Protein AF-A0A6I3U8G9-F1 (afdb_monomer_lite)

Foldseek 3Di:
DPPVVVVVVVVVVVVVVVVVVLCPLVDDPVCVLVVLLVVLVVVLVVVVVCVVVVVVVVVPDDPVVVVVVVVVVVVVVVVVCVVCVVVSVVSVPPPDPDDDPDDPPVVVVVVVVVVVVVVVVVVQVVDPCSVVVVVVVCVVVVVLVVVLVVLLVCVVVDCPQPDPHSVVSSVVSVVVVSVVSNVVSVVVVD

pLDDT: mean 78.73, std 10.47, range [42.34, 92.81]

InterPro domains:
  IPR036259 MFS transporter superfamily [SSF103473] (15-187)

Radius of gyration: 21.13 Å; chains: 1; bounding box: 52×44×50 Å

Structure (mmCIF, N/CA/C/O backbone):
data_AF-A0A6I3U8G9-F1
#
_entry.id   AF-A0A6I3U8G9-F1
#
loop_
_atom_site.group_PDB
_atom_site.id
_atom_site.type_symbol
_atom_site.label_atom_id
_atom_site.label_alt_id
_atom_site.label_comp_id
_atom_site.label_asym_id
_atom_site.label_entit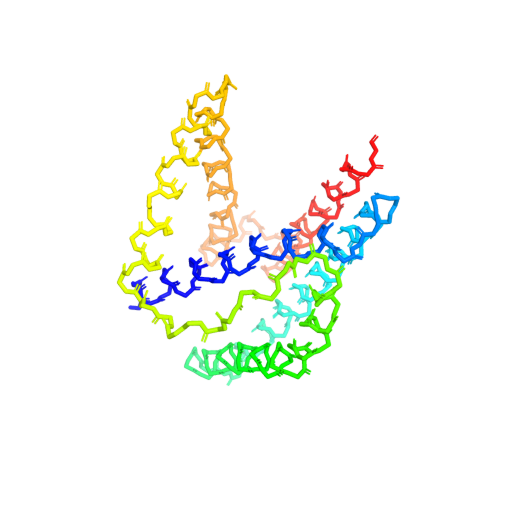y_id
_atom_site.label_seq_id
_atom_site.pdbx_PDB_ins_code
_atom_site.Cartn_x
_atom_site.Cartn_y
_atom_site.Cartn_z
_atom_site.occupancy
_atom_site.B_iso_or_equiv
_atom_site.auth_seq_id
_atom_site.auth_comp_id
_atom_site.auth_asym_id
_atom_site.auth_atom_id
_atom_site.pdbx_PDB_model_num
ATOM 1 N N . ALA A 1 1 ? 8.054 15.634 -9.746 1.00 54.78 1 ALA A N 1
ATOM 2 C CA . ALA A 1 1 ? 6.981 14.686 -9.372 1.00 54.78 1 ALA A CA 1
ATOM 3 C C . ALA A 1 1 ? 7.071 14.174 -7.918 1.00 54.78 1 ALA A C 1
ATOM 5 O O . ALA A 1 1 ? 6.239 13.376 -7.520 1.00 54.78 1 ALA A O 1
ATOM 6 N N . SER A 1 2 ? 8.011 14.633 -7.080 1.00 70.81 2 SER A N 1
ATOM 7 C CA . SER A 1 2 ? 8.350 13.902 -5.842 1.00 70.81 2 SER A CA 1
ATOM 8 C C . SER A 1 2 ? 7.489 14.225 -4.610 1.00 70.81 2 SER A C 1
ATOM 10 O O . SER A 1 2 ? 7.208 13.325 -3.831 1.00 70.81 2 SER A O 1
ATOM 12 N N . ILE A 1 3 ? 7.025 15.470 -4.432 1.00 74.50 3 ILE A N 1
ATOM 13 C CA . ILE A 1 3 ? 6.206 15.853 -3.259 1.00 74.50 3 ILE A CA 1
ATOM 14 C C . ILE A 1 3 ? 4.767 15.344 -3.388 1.00 74.50 3 ILE A C 1
ATOM 16 O O . ILE A 1 3 ? 4.209 14.834 -2.425 1.00 74.50 3 ILE A O 1
ATOM 20 N N . VAL A 1 4 ? 4.177 15.451 -4.581 1.00 75.31 4 VAL A N 1
ATOM 21 C CA . VAL A 1 4 ? 2.808 14.975 -4.834 1.00 75.31 4 VAL A CA 1
ATOM 22 C C . VAL A 1 4 ? 2.719 13.463 -4.633 1.00 75.31 4 VAL A C 1
ATOM 24 O O . VAL A 1 4 ? 1.820 13.009 -3.933 1.00 75.31 4 VAL A O 1
ATOM 27 N N . ASN A 1 5 ? 3.687 12.703 -5.156 1.00 74.50 5 ASN A N 1
ATOM 28 C CA . ASN A 1 5 ? 3.755 11.257 -4.933 1.00 74.50 5 ASN A CA 1
ATOM 29 C C . ASN A 1 5 ? 3.931 10.933 -3.448 1.00 74.50 5 ASN A C 1
ATOM 31 O O . ASN A 1 5 ? 3.180 10.128 -2.918 1.00 74.50 5 ASN A O 1
ATOM 35 N N . LEU A 1 6 ? 4.836 11.626 -2.748 1.00 74.06 6 LEU A N 1
ATOM 36 C CA . LEU A 1 6 ? 5.037 11.420 -1.313 1.00 74.06 6 LEU A CA 1
ATOM 37 C C . LEU A 1 6 ? 3.754 11.658 -0.504 1.00 74.06 6 LEU A C 1
ATOM 39 O O . LEU A 1 6 ? 3.429 10.869 0.381 1.00 74.06 6 LEU A O 1
ATOM 43 N N . ILE A 1 7 ? 3.020 12.735 -0.797 1.00 77.69 7 ILE A N 1
ATOM 44 C CA . ILE A 1 7 ? 1.747 13.040 -0.133 1.00 77.69 7 ILE A CA 1
ATOM 45 C C . ILE A 1 7 ? 0.713 11.964 -0.466 1.00 77.69 7 ILE A C 1
ATOM 47 O O . ILE A 1 7 ? 0.059 11.461 0.442 1.00 77.69 7 ILE A O 1
ATOM 51 N N . SER A 1 8 ? 0.587 11.587 -1.740 1.00 77.25 8 SER A N 1
ATOM 52 C CA . SER A 1 8 ? -0.352 10.555 -2.186 1.00 77.25 8 SER A CA 1
ATOM 53 C C . SER A 1 8 ? -0.081 9.211 -1.509 1.00 77.25 8 SER A C 1
ATOM 55 O O . SER A 1 8 ? -1.002 8.602 -0.970 1.00 77.25 8 SER A O 1
ATOM 57 N N . ASP A 1 9 ? 1.179 8.782 -1.459 1.00 77.25 9 ASP A N 1
ATOM 58 C CA . ASP A 1 9 ? 1.590 7.539 -0.806 1.00 77.25 9 ASP A CA 1
ATOM 59 C C . ASP A 1 9 ? 1.343 7.606 0.705 1.00 77.25 9 ASP A C 1
ATOM 61 O O . ASP A 1 9 ? 0.834 6.659 1.299 1.00 77.25 9 ASP A O 1
ATOM 65 N N . THR A 1 10 ? 1.627 8.751 1.335 1.00 79.88 10 THR A N 1
ATOM 66 C CA . THR A 1 10 ? 1.363 8.961 2.767 1.00 79.88 10 THR A CA 1
ATOM 67 C C . THR A 1 10 ? -0.132 8.881 3.075 1.00 79.88 10 THR A C 1
ATOM 69 O O . THR A 1 10 ? -0.527 8.230 4.041 1.00 79.88 10 THR A O 1
ATOM 72 N N . LEU A 1 11 ? -0.976 9.508 2.252 1.00 81.50 11 LEU A N 1
ATOM 73 C CA . LEU A 1 11 ? -2.431 9.462 2.402 1.00 81.50 11 LEU A CA 1
ATOM 74 C C . LEU A 1 11 ? -2.978 8.052 2.156 1.00 81.50 11 LEU A C 1
ATOM 76 O O . LEU A 1 11 ? -3.827 7.596 2.919 1.00 81.50 11 LEU A O 1
ATOM 80 N N . GLY A 1 12 ? -2.457 7.338 1.155 1.00 81.38 12 GLY A N 1
ATOM 81 C CA . GLY A 1 12 ? -2.812 5.942 0.899 1.00 81.38 12 GLY A CA 1
ATOM 82 C C . GLY A 1 12 ? -2.426 5.019 2.058 1.00 81.38 12 GLY A C 1
ATOM 83 O O . GLY A 1 12 ? -3.208 4.160 2.460 1.00 81.38 12 GLY A O 1
ATOM 84 N N . GLN A 1 13 ? -1.255 5.222 2.664 1.00 82.50 13 GLN A N 1
ATOM 85 C CA . GLN A 1 13 ? -0.845 4.457 3.846 1.00 82.50 13 GLN A CA 1
ATOM 86 C C . GLN A 1 13 ? -1.666 4.811 5.088 1.00 82.50 13 GLN A C 1
ATOM 88 O O . GLN A 1 13 ? -1.988 3.939 5.896 1.00 82.50 13 GLN A O 1
ATOM 93 N N . PHE A 1 14 ? -2.042 6.080 5.238 1.00 82.81 14 PHE A N 1
ATOM 94 C CA . PHE A 1 14 ? -2.920 6.513 6.315 1.00 82.81 14 PHE A CA 1
ATOM 95 C C . PHE A 1 14 ? -4.312 5.875 6.207 1.00 82.81 14 PHE A C 1
ATOM 97 O O . PHE A 1 14 ? -4.818 5.358 7.202 1.00 82.81 14 PHE A O 1
ATOM 104 N N . GLU A 1 15 ? -4.897 5.839 5.008 1.00 83.31 15 GLU A N 1
ATOM 105 C CA . GLU A 1 15 ? -6.160 5.139 4.732 1.00 83.31 15 GLU A CA 1
ATOM 106 C C . GLU A 1 15 ? -6.065 3.649 5.100 1.00 83.31 15 GLU A C 1
ATOM 108 O O . GLU A 1 15 ? -6.884 3.152 5.879 1.00 83.31 15 GLU A O 1
ATOM 113 N N . ASN A 1 16 ? -4.990 2.976 4.678 1.00 83.00 16 ASN A N 1
ATOM 114 C CA . ASN A 1 16 ? -4.735 1.582 5.039 1.00 83.00 16 ASN A CA 1
ATOM 115 C C . ASN A 1 16 ? -4.643 1.367 6.558 1.00 83.00 16 ASN A C 1
ATOM 117 O O . ASN A 1 16 ? -5.085 0.333 7.067 1.00 83.00 16 ASN A O 1
ATOM 121 N N . GLY A 1 17 ? -4.088 2.337 7.289 1.00 82.81 17 GLY A N 1
ATOM 122 C CA . GLY A 1 17 ? -4.036 2.335 8.749 1.00 82.81 17 GLY A CA 1
ATOM 123 C C . GLY A 1 17 ? -5.409 2.528 9.401 1.00 82.81 17 GLY A C 1
ATOM 124 O O . GLY A 1 17 ? -5.725 1.847 10.379 1.00 82.81 17 GLY A O 1
ATOM 125 N N . LEU A 1 18 ? -6.253 3.404 8.844 1.00 82.88 18 LEU A N 1
ATOM 126 C CA . LEU A 1 18 ? -7.614 3.663 9.331 1.00 82.88 18 LEU A CA 1
ATOM 127 C C . LEU A 1 18 ? -8.558 2.467 9.159 1.00 82.88 18 LEU A C 1
ATOM 129 O O . LEU A 1 18 ? -9.526 2.344 9.914 1.00 82.88 18 LEU A O 1
ATOM 133 N N . PHE A 1 19 ? -8.263 1.548 8.239 1.00 82.12 19 PHE A N 1
ATOM 134 C CA . PHE A 1 19 ? -9.029 0.312 8.092 1.00 82.12 19 PHE A CA 1
ATOM 135 C C . PHE A 1 19 ? -9.071 -0.517 9.386 1.00 82.12 19 PHE A C 1
ATOM 137 O O . PHE A 1 19 ? -10.122 -1.041 9.748 1.00 82.12 19 PHE A O 1
ATOM 144 N N . TYR A 1 20 ? -7.958 -0.631 10.118 1.00 82.69 20 TYR A N 1
ATOM 145 C CA . TYR A 1 20 ? -7.867 -1.484 11.311 1.00 82.69 20 TYR A CA 1
ATOM 146 C C . TYR A 1 20 ? -8.849 -1.112 12.436 1.00 82.69 20 TYR A C 1
ATOM 148 O O . TYR A 1 20 ? -9.579 -1.994 12.898 1.00 82.69 20 TYR A O 1
ATOM 156 N N . PRO A 1 21 ? -8.922 0.149 12.907 1.00 80.00 21 PRO A N 1
ATOM 157 C CA . PRO A 1 21 ? -9.888 0.526 13.937 1.00 80.00 21 PRO A CA 1
ATOM 158 C C . PRO A 1 21 ? -11.342 0.402 13.464 1.00 80.00 21 PRO A C 1
ATOM 160 O O . PRO A 1 21 ? -12.202 0.063 14.277 1.00 80.00 21 PRO A O 1
ATOM 163 N N . ILE A 1 22 ? -11.625 0.630 12.176 1.00 80.94 22 ILE A N 1
ATOM 164 C CA . ILE A 1 22 ? -12.963 0.445 11.590 1.00 80.94 22 ILE A CA 1
ATOM 165 C C . ILE A 1 22 ? -13.330 -1.045 11.584 1.00 80.94 22 ILE A C 1
ATOM 167 O O . ILE A 1 22 ? -14.365 -1.425 12.130 1.00 80.94 22 ILE A O 1
ATOM 171 N N . SER A 1 23 ? -12.452 -1.893 11.047 1.00 83.00 23 SER A N 1
ATOM 172 C CA . SER A 1 23 ? -12.634 -3.344 10.973 1.00 83.00 23 SER A CA 1
ATOM 173 C C . SER A 1 23 ? -12.823 -3.965 12.359 1.00 83.00 23 SER A C 1
ATOM 175 O O . SER A 1 23 ? -13.791 -4.686 12.585 1.00 83.00 23 SER A O 1
ATOM 177 N N . ASN A 1 24 ? -12.005 -3.583 13.347 1.00 82.38 24 ASN A N 1
ATOM 178 C CA . ASN A 1 24 ? -12.113 -4.089 14.720 1.00 82.38 24 ASN A CA 1
ATOM 179 C C . ASN A 1 24 ? -13.453 -3.772 15.407 1.00 82.38 24 ASN A C 1
ATOM 181 O O . ASN A 1 24 ? -13.806 -4.445 16.380 1.00 82.38 24 ASN A O 1
ATOM 185 N N . ARG A 1 25 ? -14.185 -2.749 14.948 1.00 79.50 25 ARG A N 1
ATOM 186 C CA . ARG A 1 25 ? -15.518 -2.406 15.468 1.00 79.50 25 ARG A CA 1
ATOM 187 C C . ARG A 1 25 ? -16.637 -3.214 14.815 1.00 79.50 25 ARG A C 1
ATOM 189 O O . ARG A 1 25 ? -17.662 -3.416 15.457 1.00 79.50 25 ARG A O 1
ATOM 196 N N . ILE A 1 26 ? -16.441 -3.652 13.573 1.00 81.56 26 ILE A N 1
ATOM 197 C CA . ILE A 1 26 ? -17.437 -4.384 12.778 1.00 81.56 26 ILE A CA 1
ATOM 198 C C . ILE A 1 26 ? -17.271 -5.898 12.975 1.00 81.56 26 ILE A C 1
ATOM 200 O O . ILE A 1 26 ? -18.250 -6.622 13.140 1.00 81.56 26 ILE A O 1
ATOM 204 N N . VAL A 1 27 ? -16.027 -6.375 13.005 1.00 84.69 27 VAL A N 1
ATOM 205 C CA . VAL A 1 27 ? -15.679 -7.797 13.034 1.00 84.69 27 VAL A CA 1
ATOM 206 C C . VAL A 1 27 ? -15.532 -8.288 14.472 1.00 84.69 27 VAL A C 1
ATOM 208 O O . VAL A 1 27 ? -14.779 -7.723 15.283 1.00 84.69 27 VAL A O 1
ATOM 211 N N . LYS A 1 28 ? -16.245 -9.374 14.792 1.00 86.19 28 LYS A N 1
ATOM 212 C CA . LYS A 1 28 ? -16.160 -10.049 16.093 1.00 86.19 28 LYS A CA 1
ATOM 213 C C . LYS A 1 28 ? -14.739 -10.536 16.332 1.00 86.19 28 LYS A C 1
ATOM 215 O O . LYS A 1 28 ? -14.056 -10.944 15.404 1.00 86.19 28 LYS A O 1
ATOM 220 N N . LYS A 1 29 ? -14.296 -10.540 17.592 1.00 85.31 29 LYS A N 1
ATOM 221 C CA . LYS A 1 29 ? -12.916 -10.911 17.946 1.00 85.31 29 LYS A CA 1
ATOM 222 C C . LYS A 1 29 ? -12.511 -12.302 17.427 1.00 85.31 29 LYS A C 1
ATOM 224 O O . LYS A 1 29 ? -11.364 -12.439 17.025 1.00 85.31 29 LYS A O 1
ATOM 229 N N . SER A 1 30 ? -13.436 -13.265 17.411 1.00 86.00 30 SER A N 1
ATOM 230 C CA . SER A 1 30 ? -13.235 -14.622 16.877 1.00 86.00 30 SER A CA 1
ATOM 231 C C . SER A 1 30 ? -12.901 -14.650 15.386 1.00 86.00 30 SER A C 1
ATOM 233 O O . SER A 1 30 ? -12.149 -15.510 14.956 1.00 86.00 30 SER A O 1
ATOM 235 N N . ASP A 1 31 ? -13.406 -13.681 14.623 1.00 88.06 31 ASP A N 1
ATOM 236 C CA . ASP A 1 31 ? -13.379 -13.703 13.156 1.00 88.06 31 ASP A CA 1
ATOM 237 C C . ASP A 1 31 ? -12.300 -12.747 12.604 1.00 88.06 31 ASP A C 1
ATOM 239 O O . ASP A 1 31 ? -12.120 -12.599 11.394 1.00 88.06 31 ASP A O 1
ATOM 243 N N . ARG A 1 32 ? -11.583 -12.035 13.489 1.00 85.25 32 ARG A N 1
ATOM 244 C CA . ARG A 1 32 ? -10.594 -11.012 13.105 1.00 85.25 32 ARG A CA 1
ATOM 245 C C . ARG A 1 32 ? -9.393 -11.607 12.395 1.00 85.25 32 ARG A C 1
ATOM 247 O O . ARG A 1 32 ? -8.912 -11.005 11.443 1.00 85.25 32 ARG A O 1
ATOM 254 N N . GLU A 1 33 ? -8.910 -12.747 12.866 1.00 84.06 33 GLU A N 1
ATOM 255 C CA . GLU A 1 33 ? -7.759 -13.421 12.272 1.00 84.06 33 GLU A CA 1
ATOM 256 C C . GLU A 1 33 ? -8.075 -13.883 10.846 1.00 84.06 33 GLU A C 1
ATOM 258 O O . GLU A 1 33 ? -7.376 -13.506 9.906 1.00 84.06 33 GLU A O 1
ATOM 263 N N . GLU A 1 34 ? -9.208 -14.563 10.666 1.00 83.88 34 GLU A N 1
ATOM 264 C CA . GLU A 1 34 ? -9.714 -14.974 9.355 1.00 83.88 34 GLU A CA 1
ATOM 265 C C . GLU A 1 34 ? -9.938 -13.771 8.428 1.00 83.88 34 GLU A C 1
ATOM 267 O O . GLU A 1 34 ? -9.518 -13.777 7.270 1.00 83.88 34 GLU A O 1
ATOM 272 N N . THR A 1 35 ? -10.515 -12.682 8.946 1.00 85.62 35 THR A N 1
ATOM 273 C CA . THR A 1 35 ? -10.713 -11.451 8.167 1.00 85.62 35 THR A CA 1
ATOM 274 C C . THR A 1 35 ? -9.384 -10.836 7.719 1.00 85.62 35 THR A C 1
ATOM 276 O O . THR A 1 35 ? -9.274 -10.346 6.591 1.00 85.62 35 THR A O 1
ATOM 279 N N . MET A 1 36 ? -8.358 -10.850 8.574 1.00 84.38 36 MET A N 1
ATOM 280 C CA . MET A 1 36 ? -7.027 -10.350 8.219 1.00 84.38 36 MET A CA 1
ATOM 281 C C . MET A 1 36 ? -6.345 -11.252 7.187 1.00 84.38 36 MET A C 1
ATOM 283 O O . MET A 1 36 ? -5.759 -10.730 6.238 1.00 84.38 36 MET A O 1
ATOM 287 N N . ALA A 1 37 ? -6.477 -12.575 7.311 1.00 81.94 37 ALA A N 1
ATOM 288 C CA . ALA A 1 37 ? -5.976 -13.538 6.331 1.00 81.94 37 ALA A CA 1
ATOM 289 C C . ALA A 1 37 ? -6.641 -13.354 4.958 1.00 81.94 37 ALA A C 1
ATOM 291 O O . ALA A 1 37 ? -5.960 -13.282 3.928 1.00 81.94 37 ALA A O 1
ATOM 292 N N . PHE A 1 38 ? -7.969 -13.202 4.939 1.00 85.38 38 PHE A N 1
ATOM 293 C CA . PHE A 1 38 ? -8.732 -12.925 3.726 1.00 85.38 38 PHE A CA 1
ATOM 294 C C . PHE A 1 38 ? -8.283 -11.613 3.078 1.00 85.38 38 PHE A C 1
ATOM 296 O O . PHE A 1 38 ? -7.957 -11.588 1.890 1.00 85.38 38 PHE A O 1
ATOM 303 N N . ARG A 1 39 ? -8.180 -10.531 3.863 1.00 85.25 39 ARG A N 1
ATOM 304 C CA . ARG A 1 39 ? -7.683 -9.234 3.382 1.00 85.25 39 ARG A CA 1
ATOM 305 C C . ARG A 1 39 ? -6.278 -9.356 2.799 1.00 85.25 39 ARG A C 1
ATOM 307 O O . ARG A 1 39 ? -6.030 -8.824 1.723 1.00 85.25 39 ARG A O 1
ATOM 314 N N . GLN A 1 40 ? -5.361 -10.037 3.483 1.00 79.94 40 GLN A N 1
ATOM 315 C CA . GLN A 1 40 ? -3.990 -10.212 3.003 1.00 79.94 40 GLN A CA 1
ATOM 316 C C . GLN A 1 40 ? -3.962 -10.966 1.671 1.00 79.94 40 GLN A C 1
ATOM 318 O O . GLN A 1 40 ? -3.262 -10.561 0.745 1.00 79.94 40 GLN A O 1
ATOM 323 N N . THR A 1 41 ? -4.764 -12.022 1.553 1.00 79.62 41 THR A N 1
ATOM 324 C CA . THR A 1 41 ? -4.887 -12.815 0.325 1.00 79.62 41 THR A CA 1
ATOM 325 C C . THR A 1 41 ? -5.462 -11.984 -0.822 1.00 79.62 41 THR A C 1
ATOM 327 O O . THR A 1 41 ? -4.910 -11.988 -1.925 1.00 79.62 41 THR A O 1
ATOM 330 N N . ALA A 1 42 ? -6.523 -11.214 -0.564 1.00 84.44 42 ALA A N 1
ATOM 331 C CA . ALA A 1 42 ? -7.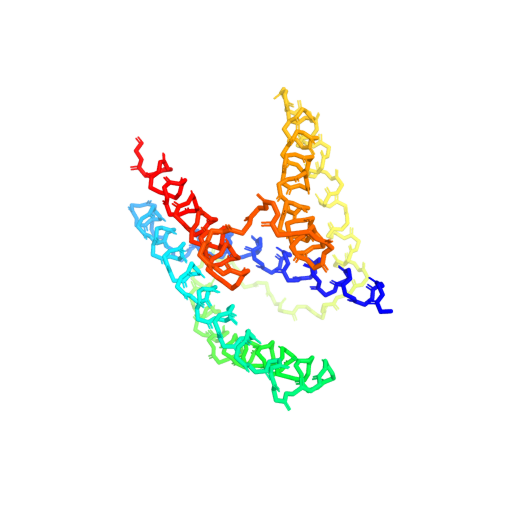125 -10.314 -1.542 1.00 84.44 42 ALA A CA 1
ATOM 332 C C . ALA A 1 42 ? -6.127 -9.241 -2.010 1.00 84.44 42 ALA A C 1
ATOM 334 O O . ALA A 1 42 ? -5.939 -9.060 -3.213 1.00 84.44 42 ALA A O 1
ATOM 335 N N . THR A 1 43 ? -5.421 -8.592 -1.078 1.00 82.94 43 THR A N 1
ATOM 336 C CA . THR A 1 43 ? -4.380 -7.598 -1.383 1.00 82.94 43 THR A CA 1
ATOM 337 C C . THR A 1 43 ? -3.244 -8.202 -2.204 1.00 82.94 43 THR A C 1
ATOM 339 O O . THR A 1 43 ? -2.855 -7.631 -3.219 1.00 82.94 43 THR A O 1
ATOM 342 N N . SER A 1 44 ? -2.725 -9.373 -1.822 1.00 77.12 44 SER A N 1
ATOM 343 C CA . SER A 1 44 ? -1.669 -10.056 -2.579 1.00 77.12 44 SER A CA 1
ATOM 344 C C . SER A 1 44 ? -2.125 -10.424 -3.992 1.00 77.12 44 SER A C 1
ATOM 346 O O . SER A 1 44 ? -1.387 -10.201 -4.949 1.00 77.12 44 SER A O 1
ATOM 348 N N . THR A 1 45 ? -3.354 -10.919 -4.144 1.00 81.25 45 THR A N 1
ATOM 349 C CA . THR A 1 45 ? -3.931 -11.255 -5.454 1.00 81.25 45 THR A CA 1
ATOM 350 C C . THR A 1 45 ? -4.051 -10.013 -6.332 1.00 81.25 45 THR A C 1
ATOM 352 O O . THR A 1 45 ? -3.582 -10.009 -7.470 1.00 81.25 45 THR A O 1
ATOM 355 N N . MET A 1 46 ? -4.600 -8.923 -5.788 1.00 83.31 46 MET A N 1
ATOM 356 C CA . MET A 1 46 ? -4.708 -7.651 -6.505 1.00 83.31 46 MET A CA 1
ATOM 357 C C . MET A 1 46 ? -3.336 -7.075 -6.855 1.00 83.31 46 MET A C 1
ATOM 359 O O . MET A 1 46 ? -3.161 -6.556 -7.951 1.00 83.31 46 MET A O 1
ATOM 363 N N . ASN A 1 47 ? -2.330 -7.228 -5.992 1.00 79.19 47 ASN A N 1
ATOM 364 C CA . ASN A 1 47 ? -0.961 -6.817 -6.295 1.00 79.19 47 ASN A CA 1
ATOM 365 C C . ASN A 1 47 ? -0.362 -7.597 -7.470 1.00 79.19 47 ASN A C 1
ATOM 367 O O . ASN A 1 47 ? 0.341 -6.996 -8.281 1.00 79.19 47 ASN A O 1
ATOM 371 N N . ILE A 1 48 ? -0.624 -8.903 -7.582 1.00 78.38 48 ILE A N 1
ATOM 372 C CA . ILE A 1 48 ? -0.177 -9.718 -8.723 1.00 78.38 48 ILE A CA 1
ATOM 373 C C . ILE A 1 48 ? -0.863 -9.245 -10.005 1.00 78.38 48 ILE A C 1
ATOM 375 O O . ILE A 1 48 ? -0.191 -9.011 -11.011 1.00 78.38 48 ILE A O 1
ATOM 379 N N . VAL A 1 49 ? -2.187 -9.064 -9.960 1.00 82.06 49 VAL A N 1
ATOM 380 C CA . VAL A 1 49 ? -2.979 -8.581 -11.100 1.00 82.06 49 VAL A CA 1
ATOM 381 C C . VAL A 1 49 ? -2.492 -7.200 -11.542 1.00 82.06 49 VAL A C 1
ATOM 383 O O . VAL A 1 49 ? -2.172 -7.014 -12.713 1.00 82.06 49 VAL A O 1
ATOM 386 N N . ASN A 1 50 ? -2.344 -6.258 -10.611 1.00 81.56 50 ASN A N 1
ATOM 387 C CA . ASN A 1 50 ? -1.915 -4.889 -10.894 1.00 81.56 50 ASN A CA 1
ATOM 388 C C . ASN A 1 50 ? -0.487 -4.823 -11.444 1.00 81.56 50 ASN A C 1
ATOM 390 O O . ASN A 1 50 ? -0.238 -4.078 -12.389 1.00 81.56 50 ASN A O 1
ATOM 394 N N . GLN A 1 51 ? 0.451 -5.603 -10.896 1.00 79.50 51 GLN A N 1
ATOM 395 C CA . GLN A 1 51 ? 1.822 -5.658 -11.416 1.00 79.50 51 GLN A CA 1
ATOM 396 C C . GLN A 1 51 ? 1.868 -6.265 -12.819 1.00 79.50 51 GLN A C 1
ATOM 398 O O . GLN A 1 51 ? 2.539 -5.722 -13.694 1.00 79.50 51 GLN A O 1
ATOM 403 N N . SER A 1 52 ? 1.120 -7.347 -13.051 1.00 77.94 52 SER A N 1
ATOM 404 C CA . SER A 1 52 ? 1.066 -8.016 -14.356 1.00 77.94 52 SER A CA 1
ATOM 405 C C . SER A 1 52 ? 0.436 -7.115 -15.419 1.00 77.94 52 SER A C 1
ATOM 407 O O . SER A 1 52 ? 1.007 -6.928 -16.492 1.00 77.94 52 SER A O 1
ATOM 409 N N . LEU A 1 53 ? -0.703 -6.491 -15.102 1.00 81.75 53 LEU A N 1
ATOM 410 C CA . LEU A 1 53 ? -1.357 -5.522 -15.980 1.00 81.75 53 LEU A CA 1
ATOM 411 C C . LEU A 1 53 ? -0.474 -4.295 -16.213 1.00 81.75 53 LEU A C 1
ATOM 413 O O . LEU A 1 53 ? -0.337 -3.861 -17.349 1.00 81.75 53 LEU A O 1
ATOM 417 N N . GLY A 1 54 ? 0.172 -3.757 -15.177 1.00 80.75 54 GLY A N 1
ATOM 418 C CA . GLY A 1 54 ? 1.083 -2.619 -15.312 1.00 80.75 54 GLY A CA 1
ATOM 419 C C . GLY A 1 54 ? 2.271 -2.915 -16.232 1.00 80.75 54 GLY A C 1
ATOM 420 O O . GLY A 1 54 ? 2.589 -2.105 -17.103 1.00 80.75 54 GLY A O 1
ATOM 421 N N . ALA A 1 55 ? 2.883 -4.095 -16.088 1.00 79.50 55 ALA A N 1
ATOM 422 C CA . ALA A 1 55 ? 3.985 -4.551 -16.934 1.00 79.50 55 ALA A CA 1
ATOM 423 C C . ALA A 1 55 ? 3.562 -4.803 -18.389 1.00 79.50 55 ALA A C 1
ATOM 425 O O . ALA A 1 55 ? 4.350 -4.581 -19.300 1.00 79.50 55 ALA A O 1
ATOM 426 N N . PHE A 1 56 ? 2.323 -5.236 -18.621 1.00 81.12 56 PHE A N 1
ATOM 427 C CA . PHE A 1 56 ? 1.773 -5.360 -19.969 1.00 81.12 56 PHE A CA 1
ATOM 428 C C . PHE A 1 56 ? 1.451 -3.989 -20.584 1.00 81.12 56 PHE A C 1
ATOM 430 O O . PHE A 1 56 ? 1.790 -3.706 -21.731 1.00 81.12 56 PHE A O 1
ATOM 437 N N . LEU A 1 57 ? 0.821 -3.101 -19.813 1.00 83.62 57 LEU A N 1
ATOM 438 C CA . LEU A 1 57 ? 0.366 -1.800 -20.295 1.00 83.62 57 LEU A CA 1
ATOM 439 C C . LEU A 1 57 ? 1.523 -0.853 -20.631 1.00 83.62 57 LEU A C 1
ATOM 441 O O . LEU A 1 57 ? 1.399 -0.091 -21.586 1.00 83.62 57 LEU A O 1
ATOM 445 N N . ILE A 1 58 ? 2.655 -0.913 -19.919 1.00 83.88 58 ILE A N 1
ATOM 446 C CA . ILE A 1 58 ? 3.830 -0.072 -20.224 1.00 83.88 58 ILE A CA 1
ATOM 447 C C . ILE A 1 58 ? 4.432 -0.361 -21.609 1.00 83.88 58 ILE A C 1
ATOM 449 O O . ILE A 1 58 ? 5.120 0.490 -22.165 1.00 83.88 58 ILE A O 1
ATOM 453 N N . THR A 1 59 ? 4.154 -1.531 -22.196 1.00 86.12 59 THR A N 1
ATOM 454 C CA . THR A 1 59 ? 4.572 -1.856 -23.568 1.00 86.12 59 THR A CA 1
ATOM 455 C C . THR A 1 59 ? 3.867 -0.981 -24.608 1.00 86.12 59 THR A C 1
ATOM 457 O O . THR A 1 59 ? 4.430 -0.726 -25.669 1.00 86.12 59 THR A O 1
ATOM 460 N N . PHE A 1 60 ? 2.659 -0.493 -24.307 1.00 89.12 60 PHE A N 1
ATOM 461 C CA . PHE A 1 60 ? 1.818 0.246 -25.257 1.00 89.12 60 PHE A CA 1
ATOM 462 C C . PHE A 1 60 ? 1.496 1.678 -24.811 1.00 89.12 60 PHE A C 1
ATOM 464 O O . PHE A 1 60 ? 1.164 2.521 -25.642 1.00 89.12 60 PHE A O 1
ATOM 471 N N . LEU A 1 61 ? 1.572 1.968 -23.510 1.00 89.06 61 LEU A N 1
ATOM 472 C CA . LEU A 1 61 ? 1.129 3.225 -22.913 1.00 89.06 61 LEU A CA 1
ATOM 473 C C . LEU A 1 61 ? 2.292 4.033 -22.338 1.00 89.06 61 LEU A C 1
ATOM 475 O O . LEU A 1 61 ? 3.202 3.500 -21.707 1.00 89.06 61 LEU A O 1
ATOM 479 N N . SER A 1 62 ? 2.218 5.358 -22.483 1.00 89.81 62 SER A N 1
ATOM 480 C CA . SER A 1 62 ? 3.166 6.259 -21.821 1.00 89.81 62 SER A CA 1
ATOM 481 C C . SER A 1 62 ? 2.900 6.361 -20.314 1.00 89.81 62 SER A C 1
ATOM 483 O O . SER A 1 62 ? 1.785 6.130 -19.840 1.00 89.81 62 SER A O 1
ATOM 485 N N . PHE A 1 63 ? 3.905 6.804 -19.553 1.00 82.19 63 PHE A N 1
ATOM 486 C CA . PHE A 1 63 ? 3.787 7.013 -18.104 1.00 82.19 63 PHE A CA 1
ATOM 487 C C . PHE A 1 63 ? 2.628 7.934 -17.696 1.00 82.19 63 PHE A C 1
ATOM 489 O O . PHE A 1 63 ? 2.048 7.745 -16.631 1.00 82.19 63 PHE A O 1
ATOM 496 N N . PHE A 1 64 ? 2.253 8.899 -18.541 1.00 86.75 64 PHE A N 1
ATOM 497 C CA . PHE A 1 64 ? 1.094 9.757 -18.292 1.00 86.75 64 PHE A CA 1
ATOM 498 C C . PHE A 1 64 ? -0.223 8.965 -18.303 1.00 86.75 64 PHE A C 1
ATOM 500 O O . PHE A 1 64 ? -1.031 9.101 -17.388 1.00 86.75 64 PHE A O 1
ATOM 507 N N . HIS A 1 65 ? -0.418 8.085 -19.290 1.00 88.06 65 HIS A N 1
ATOM 508 C CA . HIS A 1 65 ? -1.605 7.228 -19.361 1.00 88.06 65 HIS A CA 1
ATOM 509 C C . HIS A 1 65 ? -1.659 6.256 -18.177 1.00 88.06 65 HIS A C 1
ATOM 511 O O . HIS A 1 65 ? -2.717 6.063 -17.585 1.00 88.06 65 HIS A O 1
ATOM 517 N N . LEU A 1 66 ? -0.512 5.700 -17.774 1.00 84.69 66 LEU A N 1
ATOM 518 C CA . LEU A 1 66 ? -0.422 4.857 -16.578 1.00 84.69 66 LEU A CA 1
ATOM 519 C C . LEU A 1 66 ? -0.781 5.635 -15.300 1.00 84.69 66 LEU A C 1
ATOM 521 O O . LEU A 1 66 ? -1.473 5.103 -14.433 1.00 84.69 66 LEU A O 1
ATOM 525 N N . ALA A 1 67 ? -0.381 6.905 -15.195 1.00 85.12 67 ALA A N 1
ATOM 526 C CA . ALA A 1 67 ? -0.763 7.772 -14.081 1.00 85.12 67 ALA A CA 1
ATOM 527 C C . ALA A 1 67 ? -2.274 8.077 -14.061 1.00 85.12 67 ALA A C 1
ATOM 529 O O . ALA A 1 67 ? -2.870 8.118 -12.982 1.00 85.12 67 ALA A O 1
ATOM 530 N N . LEU A 1 68 ? -2.913 8.226 -15.230 1.00 88.00 68 LEU A N 1
ATOM 531 C CA . LEU A 1 68 ? -4.371 8.365 -15.336 1.00 88.00 68 LEU A CA 1
ATOM 532 C C . LEU A 1 68 ? -5.097 7.089 -14.904 1.00 88.00 68 LEU A C 1
ATOM 534 O O . LEU A 1 68 ? -6.065 7.172 -14.153 1.00 88.00 68 LEU A O 1
ATOM 538 N N . ILE A 1 69 ? -4.610 5.916 -15.317 1.00 87.81 69 ILE A N 1
ATOM 539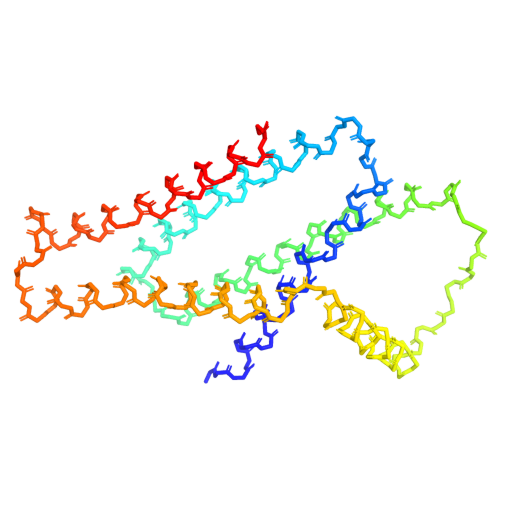 C CA . ILE A 1 69 ? -5.162 4.626 -14.881 1.00 87.81 69 ILE A CA 1
ATOM 540 C C . ILE A 1 69 ? -5.051 4.491 -13.359 1.00 87.81 69 ILE A C 1
ATOM 542 O O . ILE A 1 69 ? -6.037 4.166 -12.703 1.00 87.81 69 ILE A O 1
ATOM 546 N N . ASN A 1 70 ? -3.891 4.803 -12.775 1.00 84.44 70 ASN A N 1
ATOM 547 C CA . ASN A 1 70 ? -3.706 4.773 -11.324 1.00 84.44 70 ASN A CA 1
ATOM 548 C C . ASN A 1 70 ? -4.676 5.744 -10.614 1.00 84.44 70 ASN A C 1
ATOM 550 O O . ASN A 1 70 ? -5.403 5.351 -9.702 1.00 84.44 70 ASN A O 1
ATOM 554 N N . SER A 1 71 ? -4.811 6.971 -11.121 1.00 86.81 71 SER A N 1
ATOM 555 C CA . SER A 1 71 ? -5.791 7.948 -10.616 1.00 86.81 71 SER A CA 1
ATOM 556 C C . SER A 1 71 ? -7.235 7.437 -10.701 1.00 86.81 71 SER A C 1
ATOM 558 O O . SER A 1 71 ? -8.025 7.655 -9.782 1.00 86.81 71 SER A O 1
ATOM 560 N N . LEU A 1 72 ? -7.585 6.710 -11.767 1.00 90.25 72 LEU A N 1
ATOM 561 C CA . LEU A 1 72 ? -8.900 6.090 -11.918 1.00 90.25 72 LEU A CA 1
ATOM 562 C C . LEU A 1 72 ? -9.140 5.001 -10.864 1.00 90.25 72 LEU A C 1
ATOM 564 O O . LEU A 1 72 ? -10.243 4.919 -10.330 1.00 90.25 72 LEU A O 1
ATOM 568 N N . THR A 1 73 ? -8.124 4.210 -10.499 1.00 88.31 73 THR A N 1
ATOM 569 C CA . THR A 1 73 ? -8.264 3.225 -9.409 1.00 88.31 73 THR A CA 1
ATOM 570 C C . THR A 1 73 ? -8.562 3.891 -8.064 1.00 88.31 73 THR A C 1
ATOM 572 O O . THR A 1 73 ? -9.436 3.424 -7.331 1.00 88.31 73 THR A O 1
ATOM 575 N N . PHE A 1 74 ? -7.937 5.039 -7.775 1.00 84.25 74 PHE A N 1
ATOM 576 C CA . PHE A 1 74 ? -8.276 5.842 -6.598 1.00 84.25 74 PHE A CA 1
ATOM 577 C C . PHE A 1 74 ? -9.701 6.398 -6.667 1.00 84.25 74 PHE A C 1
ATOM 579 O O . PHE A 1 74 ? -10.425 6.349 -5.672 1.00 84.25 74 PHE A O 1
ATOM 586 N N . ALA A 1 75 ? -10.139 6.881 -7.833 1.00 89.81 75 ALA A N 1
ATOM 587 C CA . ALA A 1 75 ? -11.505 7.366 -8.017 1.00 89.81 75 ALA A CA 1
ATOM 588 C C . ALA A 1 75 ? -12.544 6.250 -7.805 1.00 89.81 75 ALA A C 1
ATOM 590 O O . ALA A 1 75 ? -13.542 6.462 -7.120 1.00 89.81 75 ALA A O 1
ATOM 591 N N . ILE A 1 76 ? -12.290 5.044 -8.321 1.00 91.25 76 ILE A N 1
ATOM 592 C CA . ILE A 1 76 ? -13.144 3.870 -8.093 1.00 91.25 76 ILE A CA 1
ATOM 593 C C . ILE A 1 76 ? -13.192 3.520 -6.601 1.00 91.25 76 ILE A C 1
ATOM 595 O O . ILE A 1 76 ? -14.278 3.310 -6.064 1.00 91.25 76 ILE A O 1
ATOM 599 N N . SER A 1 77 ? -12.047 3.516 -5.910 1.00 88.00 77 SER A N 1
ATOM 600 C CA . SER A 1 77 ? -11.992 3.277 -4.461 1.00 88.00 77 SER A CA 1
ATOM 601 C C . SER A 1 77 ? -12.827 4.298 -3.673 1.00 88.00 77 SER A C 1
ATOM 603 O O . SER A 1 77 ? -13.606 3.932 -2.785 1.00 88.00 77 SER A O 1
ATOM 605 N N . LEU A 1 78 ? -12.749 5.579 -4.051 1.00 88.44 78 LEU A N 1
ATOM 606 C CA . LEU A 1 78 ? -13.573 6.635 -3.465 1.00 88.44 78 LEU A CA 1
ATOM 607 C C . LEU A 1 78 ? -15.068 6.377 -3.695 1.00 88.44 78 LEU A C 1
ATOM 609 O O . LEU A 1 78 ? -15.853 6.486 -2.754 1.00 88.44 78 LEU A O 1
ATOM 613 N N . LEU A 1 79 ? -15.469 6.007 -4.913 1.00 92.81 79 LEU A N 1
ATOM 614 C CA . LEU A 1 79 ? -16.867 5.707 -5.234 1.00 92.81 79 LEU A CA 1
ATOM 615 C C . LEU A 1 79 ? -17.396 4.510 -4.437 1.00 92.81 79 LEU A C 1
ATOM 617 O O . LEU A 1 79 ? -18.487 4.598 -3.874 1.00 92.81 79 LEU A O 1
ATOM 621 N N . ILE A 1 80 ? -16.617 3.429 -4.326 1.00 90.31 80 ILE A N 1
ATOM 622 C CA . ILE A 1 80 ? -16.973 2.262 -3.505 1.00 90.31 80 ILE A CA 1
ATOM 623 C C . ILE A 1 80 ? -17.155 2.691 -2.048 1.00 90.31 80 ILE A C 1
ATOM 625 O O . ILE A 1 80 ? -18.183 2.391 -1.445 1.00 90.31 80 ILE A O 1
ATOM 629 N N . THR A 1 81 ? -16.199 3.449 -1.504 1.00 87.06 81 THR A N 1
ATOM 630 C CA . THR A 1 81 ? -16.247 3.950 -0.124 1.00 87.06 81 THR A CA 1
ATOM 631 C C . THR A 1 81 ? -17.490 4.804 0.118 1.00 87.06 81 THR A C 1
ATOM 633 O O . THR A 1 81 ? -18.170 4.635 1.128 1.00 87.06 81 THR A O 1
ATOM 636 N N . LEU A 1 82 ? -17.833 5.697 -0.815 1.00 88.56 82 LEU A N 1
ATOM 637 C CA . LEU A 1 82 ? -19.041 6.518 -0.727 1.00 88.56 82 LEU A CA 1
ATOM 638 C C . LEU A 1 82 ? -20.319 5.672 -0.785 1.00 88.56 82 LEU A C 1
ATOM 640 O O . LEU A 1 82 ? -21.248 5.949 -0.026 1.00 88.56 82 LEU A O 1
ATOM 644 N N . ALA A 1 83 ? -20.352 4.629 -1.618 1.00 90.94 83 ALA A N 1
ATOM 645 C CA . ALA A 1 83 ? -21.495 3.727 -1.732 1.00 90.94 83 ALA A CA 1
ATOM 646 C C . ALA A 1 83 ? -21.741 2.928 -0.440 1.00 90.94 83 ALA A C 1
ATOM 648 O O . ALA A 1 83 ? -22.885 2.776 -0.011 1.00 90.94 83 ALA A O 1
ATOM 649 N N . ILE A 1 84 ? -20.678 2.464 0.225 1.00 86.38 84 ILE A N 1
ATOM 650 C CA . ILE A 1 84 ? -20.790 1.689 1.473 1.00 86.38 84 ILE A CA 1
ATOM 651 C C . ILE A 1 84 ? -20.842 2.565 2.732 1.00 86.38 84 ILE A C 1
ATOM 653 O O . ILE A 1 84 ? -21.217 2.080 3.800 1.00 86.38 84 ILE A O 1
ATOM 657 N N . LYS A 1 85 ? -20.523 3.864 2.629 1.00 85.06 85 LYS A N 1
ATOM 658 C CA . LYS A 1 85 ? -20.480 4.808 3.760 1.00 85.06 85 LYS A CA 1
ATOM 659 C C . LYS A 1 85 ? -21.751 4.770 4.604 1.00 85.06 85 LYS A C 1
ATOM 661 O O . LYS A 1 85 ? -21.668 4.755 5.828 1.00 85.06 85 LYS A O 1
ATOM 666 N N . SER A 1 86 ? -22.925 4.754 3.968 1.00 78.81 86 SER A N 1
ATOM 667 C CA . SER A 1 86 ? -24.197 4.725 4.702 1.00 78.81 86 SER A CA 1
ATOM 668 C C . SER A 1 86 ? -24.386 3.426 5.482 1.00 78.81 86 SER A C 1
ATOM 670 O O . SER A 1 86 ? -24.916 3.463 6.586 1.00 78.81 86 SER A O 1
ATOM 672 N N . GLN A 1 87 ? -23.948 2.289 4.938 1.00 80.81 87 GLN A N 1
ATOM 673 C CA . GLN A 1 87 ? -24.065 0.995 5.611 1.00 80.81 87 GLN A CA 1
ATOM 674 C C . GLN A 1 87 ? -23.147 0.949 6.830 1.00 80.81 87 GLN A C 1
ATOM 676 O O . GLN A 1 87 ? -23.587 0.616 7.926 1.00 80.81 87 GLN A O 1
ATOM 681 N N . ILE A 1 88 ? -21.896 1.379 6.648 1.00 75.81 88 ILE A N 1
ATOM 682 C CA . ILE A 1 88 ? -20.907 1.476 7.721 1.00 75.81 88 ILE A CA 1
ATOM 683 C C . ILE A 1 88 ? -21.415 2.412 8.834 1.00 75.81 88 ILE A C 1
ATOM 685 O O . ILE A 1 88 ? -21.380 2.048 10.006 1.00 75.81 88 ILE A O 1
ATOM 689 N N . ASN A 1 89 ? -21.983 3.569 8.476 1.00 74.62 89 ASN A N 1
ATOM 690 C CA . ASN A 1 89 ? -22.571 4.501 9.440 1.00 74.62 89 ASN A CA 1
ATOM 691 C C . ASN A 1 89 ? -23.763 3.916 10.204 1.00 74.62 89 ASN A C 1
ATOM 693 O O . ASN A 1 89 ? -23.860 4.135 11.407 1.00 74.62 89 ASN A O 1
ATOM 697 N N . ASN A 1 90 ? -24.635 3.150 9.549 1.00 67.81 90 ASN A N 1
ATOM 698 C CA . ASN A 1 90 ? -25.785 2.530 10.210 1.00 67.81 90 ASN A CA 1
ATOM 699 C C . ASN A 1 90 ? -25.359 1.470 11.241 1.00 67.81 90 ASN A C 1
ATOM 701 O O . ASN A 1 90 ? -25.983 1.372 12.293 1.00 67.81 90 ASN A O 1
ATOM 705 N N . PHE A 1 91 ? -24.248 0.759 11.011 1.00 63.56 91 PHE A N 1
ATOM 706 C CA . PHE A 1 91 ? -23.635 -0.118 12.021 1.00 63.56 91 PHE A CA 1
ATOM 707 C C . PHE A 1 91 ? -23.075 0.644 13.239 1.00 63.56 91 PHE A C 1
ATOM 709 O O . PHE A 1 91 ? -22.868 0.043 14.294 1.00 63.56 91 PHE A O 1
ATOM 716 N N . TYR A 1 92 ? -22.826 1.954 13.123 1.00 61.00 92 TYR A N 1
ATOM 717 C CA . TYR A 1 92 ? -22.269 2.780 14.200 1.00 61.00 92 TYR A CA 1
ATOM 718 C C . TYR A 1 92 ? -23.312 3.462 15.096 1.00 61.00 92 TYR A C 1
ATOM 720 O O . TYR A 1 92 ? -22.946 3.908 16.185 1.00 61.00 92 TYR A O 1
ATOM 728 N N . ILE A 1 93 ? -24.583 3.543 14.684 1.00 53.91 93 ILE A N 1
ATOM 729 C CA . ILE A 1 93 ? -25.614 4.295 15.425 1.00 53.91 93 ILE A CA 1
ATOM 730 C C . ILE A 1 93 ? -25.980 3.624 16.767 1.00 53.91 93 ILE A C 1
ATOM 732 O O . ILE A 1 93 ? -26.387 4.315 17.696 1.00 53.91 93 ILE A O 1
ATOM 736 N N . ASP A 1 94 ? -25.720 2.326 16.942 1.00 49.69 94 ASP A N 1
ATOM 737 C CA . ASP A 1 94 ? -26.189 1.569 18.116 1.00 49.69 94 ASP A CA 1
ATOM 738 C C . ASP A 1 94 ? -25.268 1.573 19.358 1.00 49.69 94 ASP A C 1
ATOM 740 O O . ASP A 1 94 ? -25.585 0.917 20.350 1.00 49.69 94 ASP A O 1
ATOM 744 N N . LYS A 1 95 ? -24.116 2.274 19.367 1.00 53.97 95 LYS A N 1
ATOM 745 C CA . LYS A 1 95 ? -23.158 2.192 20.506 1.00 53.97 95 LYS A CA 1
ATOM 746 C C . LYS A 1 95 ? -22.576 3.498 21.054 1.00 53.97 95 LYS A C 1
ATOM 748 O O . LYS A 1 95 ? -21.750 3.442 21.963 1.00 53.97 95 LYS A O 1
ATOM 753 N N . THR A 1 96 ? -23.014 4.666 20.594 1.00 47.66 96 THR A N 1
ATOM 754 C CA . THR A 1 96 ? -22.606 5.952 21.195 1.00 47.66 96 THR A CA 1
ATOM 755 C C . THR A 1 96 ? -23.762 6.946 21.194 1.00 47.66 96 THR A C 1
ATOM 757 O O . THR A 1 96 ? -24.479 7.004 20.196 1.00 47.66 96 THR A O 1
ATOM 760 N N . PRO A 1 97 ? -23.948 7.750 22.263 1.00 42.38 97 PRO A N 1
ATOM 761 C CA . PRO A 1 97 ? -24.976 8.782 22.278 1.00 42.38 97 PRO A CA 1
ATOM 762 C C . PRO A 1 97 ? -24.742 9.724 21.101 1.00 42.38 97 PRO A C 1
ATOM 764 O O . PRO A 1 97 ? -23.615 10.166 20.888 1.00 42.38 97 PRO A O 1
ATOM 767 N N . SER A 1 98 ? -25.810 10.012 20.357 1.00 44.09 98 SER A N 1
ATOM 768 C CA . SER A 1 98 ? -25.867 10.963 19.245 1.00 44.09 98 SER A CA 1
ATOM 769 C C . SER A 1 98 ? -25.111 12.264 19.565 1.00 44.09 98 SER A C 1
ATOM 771 O O . SER A 1 98 ? -25.679 13.218 20.106 1.00 44.09 98 SER A O 1
ATOM 773 N N . THR A 1 99 ? -23.842 12.355 19.177 1.00 42.34 99 THR A N 1
ATOM 774 C CA . THR A 1 99 ? -23.180 13.640 18.992 1.00 42.34 99 THR A CA 1
ATOM 775 C C . THR A 1 99 ? -23.667 14.186 17.663 1.00 42.34 99 THR A C 1
ATOM 777 O O . THR A 1 99 ? -23.358 13.662 16.594 1.00 42.34 99 THR A O 1
ATOM 780 N N . LYS A 1 100 ? -24.491 15.237 17.748 1.00 45.72 100 LYS A N 1
ATOM 781 C CA . LYS A 1 100 ? -24.874 16.072 16.608 1.00 45.72 100 LYS A CA 1
ATOM 782 C C . LYS A 1 100 ? -23.628 16.309 15.759 1.00 45.72 100 LYS A C 1
ATOM 784 O O . LYS A 1 100 ? -22.588 16.673 16.305 1.00 45.72 100 LYS A O 1
ATOM 789 N N . VAL A 1 101 ? -23.736 16.086 14.451 1.00 49.56 101 VAL A N 1
ATOM 790 C CA . VAL A 1 101 ? -22.676 16.384 13.484 1.00 49.56 101 VAL A CA 1
ATOM 791 C C . VAL A 1 101 ? -22.457 17.898 13.496 1.00 49.56 101 VAL A C 1
ATOM 793 O O . VAL A 1 101 ? -23.082 18.650 12.751 1.00 49.56 101 VAL A O 1
ATOM 796 N N . SER A 1 102 ? -21.630 18.359 14.428 1.00 51.94 102 SER A N 1
ATOM 797 C CA . SER A 1 102 ? -21.135 19.725 14.490 1.00 51.94 102 SER A CA 1
ATOM 798 C C . SER A 1 102 ? -20.336 19.986 13.219 1.00 51.94 102 SER A C 1
ATOM 800 O O . SER A 1 102 ? -19.650 19.087 12.727 1.00 51.94 102 SER A O 1
ATOM 802 N N . LYS A 1 103 ? -20.424 21.207 12.676 1.00 56.44 103 LYS A N 1
ATOM 803 C CA . LYS A 1 103 ? -19.566 21.646 11.567 1.00 56.44 103 LYS A CA 1
ATOM 804 C C . LYS A 1 103 ? -18.128 21.243 11.894 1.00 56.44 103 LYS A C 1
ATOM 806 O O . LYS A 1 103 ? -17.620 21.635 12.941 1.00 56.44 103 LYS A O 1
ATOM 811 N N . VAL A 1 104 ? -17.521 20.428 11.032 1.00 61.84 104 VAL A N 1
ATOM 812 C CA . VAL A 1 104 ? -16.136 19.985 11.197 1.00 61.84 104 VAL A CA 1
ATOM 813 C C . VAL A 1 104 ? -15.265 21.233 11.137 1.00 61.84 104 VAL A C 1
ATOM 815 O O . VAL A 1 104 ? -15.029 21.781 10.061 1.00 61.84 104 VAL A O 1
ATOM 818 N N . ASP A 1 105 ? -14.830 21.717 12.297 1.00 80.81 105 ASP A N 1
ATOM 819 C CA . ASP A 1 105 ? -13.790 22.730 12.361 1.00 80.81 105 ASP A CA 1
ATOM 820 C C . ASP A 1 105 ? -12.494 22.044 11.940 1.00 80.81 105 ASP A C 1
ATOM 822 O O . ASP A 1 105 ? -11.885 21.283 12.697 1.00 80.81 105 ASP A O 1
ATOM 826 N N . PHE A 1 106 ? -12.113 22.270 10.684 1.00 77.00 106 PHE A N 1
ATOM 827 C CA . PHE A 1 106 ? -10.929 21.675 10.084 1.00 77.00 106 PHE A CA 1
ATOM 828 C C . PHE A 1 106 ? -9.665 22.016 10.875 1.00 77.00 106 PHE A C 1
ATOM 830 O O . PHE A 1 106 ? -8.797 21.162 11.029 1.00 77.00 106 PHE A O 1
ATOM 837 N N . LYS A 1 107 ? -9.565 23.235 11.423 1.00 80.50 107 LYS A N 1
ATOM 838 C CA . LYS A 1 107 ? -8.384 23.672 12.171 1.00 80.50 107 LYS A CA 1
ATOM 839 C C . LYS A 1 107 ? -8.307 22.968 13.521 1.00 80.50 107 LYS A C 1
ATOM 841 O O . LYS A 1 107 ? -7.238 22.470 13.872 1.00 80.50 107 LYS A O 1
ATOM 846 N N . ALA A 1 108 ? -9.423 22.895 14.246 1.00 81.12 108 ALA A N 1
ATOM 847 C CA . ALA A 1 108 ? -9.486 22.165 15.511 1.00 81.12 108 ALA A CA 1
ATOM 848 C C . ALA A 1 108 ? -9.223 20.666 15.296 1.00 81.12 108 ALA A C 1
ATOM 850 O O . ALA A 1 108 ? -8.330 20.104 15.920 1.00 81.12 108 ALA A O 1
ATOM 851 N N . THR A 1 109 ? -9.890 20.055 14.313 1.00 81.38 109 THR A N 1
ATOM 852 C CA . THR A 1 109 ? -9.729 18.631 13.973 1.00 81.38 109 THR A CA 1
ATOM 853 C C . THR A 1 109 ? -8.293 18.310 13.559 1.00 81.38 109 THR A C 1
ATOM 855 O O . THR A 1 109 ? -7.725 17.317 14.003 1.00 81.38 109 THR A O 1
ATOM 858 N N . PHE A 1 110 ? -7.672 19.154 12.732 1.00 82.12 110 PHE A N 1
ATOM 859 C CA . PHE A 1 110 ? -6.282 18.965 12.323 1.00 82.12 110 PHE A CA 1
ATOM 860 C C . PHE A 1 110 ? -5.320 19.117 13.506 1.00 82.12 110 PHE A C 1
ATOM 862 O O . PHE A 1 110 ? -4.422 18.296 13.675 1.00 82.12 110 PHE A O 1
ATOM 869 N N . SER A 1 111 ? -5.532 20.121 14.363 1.00 84.94 111 SER A N 1
ATOM 870 C CA . SER A 1 111 ? -4.755 20.302 15.594 1.00 84.94 111 SER A CA 1
ATOM 871 C C . SER A 1 111 ? -4.868 19.087 16.521 1.00 84.94 111 SER A C 1
ATOM 873 O O . SER A 1 111 ? -3.858 18.623 17.052 1.00 84.94 111 SER A O 1
ATOM 875 N 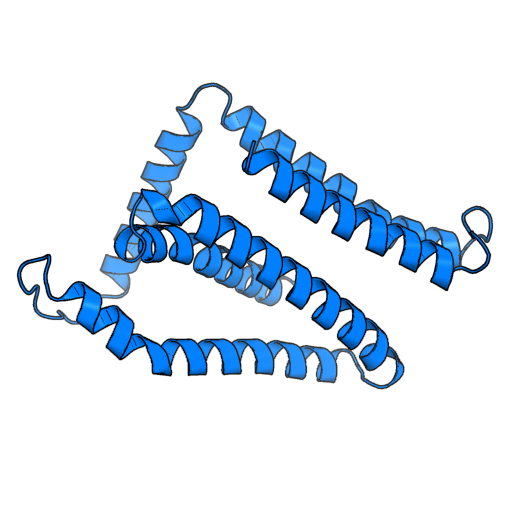N . ASP A 1 112 ? -6.070 18.531 16.666 1.00 85.88 112 ASP A N 1
ATOM 876 C CA . ASP A 1 112 ? -6.327 17.332 17.463 1.00 85.88 112 ASP A CA 1
ATOM 877 C C . ASP A 1 112 ? -5.673 16.088 16.858 1.00 85.88 112 ASP A C 1
ATOM 879 O O . ASP A 1 112 ? -5.092 15.277 17.578 1.00 85.88 112 ASP A O 1
ATOM 883 N N . ILE A 1 113 ? -5.697 15.928 15.534 1.00 84.31 113 ILE A N 1
ATOM 884 C CA . ILE A 1 113 ? -4.986 14.834 14.859 1.00 84.31 113 ILE A CA 1
ATOM 885 C C . ILE A 1 113 ? -3.481 14.951 15.115 1.00 84.31 113 ILE A C 1
ATOM 887 O O . ILE A 1 113 ? -2.851 13.964 15.488 1.00 84.31 113 ILE A O 1
ATOM 891 N N . ILE A 1 114 ? -2.898 16.144 14.968 1.00 86.06 114 ILE A N 1
ATOM 892 C CA . ILE A 1 114 ? -1.462 16.362 15.185 1.00 86.06 114 ILE A CA 1
ATOM 893 C C . ILE A 1 114 ? -1.076 16.141 16.652 1.00 86.06 114 ILE A C 1
ATOM 895 O O . ILE A 1 114 ? -0.037 15.533 16.927 1.00 86.06 114 ILE A O 1
ATOM 899 N N . SER A 1 115 ? -1.894 16.592 17.604 1.00 89.19 115 SER A N 1
ATOM 900 C CA . SER A 1 115 ? -1.626 16.400 19.032 1.00 89.19 115 SER A CA 1
ATOM 901 C C . SER A 1 115 ? -1.685 14.917 19.416 1.00 89.19 115 SER A C 1
ATOM 903 O O . SER A 1 115 ? -0.760 14.411 20.059 1.00 89.19 115 SER A O 1
ATOM 905 N N . ASN A 1 116 ? -2.698 14.191 18.935 1.00 87.00 116 ASN A N 1
ATOM 906 C CA . ASN A 1 116 ? -2.839 12.752 19.143 1.00 87.00 116 ASN A CA 1
ATOM 907 C C . ASN A 1 116 ? -1.751 11.951 18.424 1.00 87.00 116 ASN A C 1
ATOM 909 O O . ASN A 1 116 ? -1.246 10.975 18.978 1.00 87.00 116 ASN A O 1
ATOM 913 N N . LEU A 1 117 ? -1.329 12.376 17.231 1.00 86.38 117 LEU A N 1
ATOM 914 C CA . LEU A 1 117 ? -0.194 11.787 16.524 1.00 86.38 117 LEU A CA 1
ATOM 915 C C . LEU A 1 117 ? 1.090 11.968 17.337 1.00 86.38 117 LEU A C 1
ATOM 917 O O . LEU A 1 117 ? 1.809 11.001 17.570 1.00 86.38 117 LEU A O 1
ATOM 921 N N . LYS A 1 118 ? 1.358 13.177 17.843 1.00 89.00 118 LYS A N 1
ATOM 922 C CA . LYS A 1 118 ? 2.526 13.456 18.692 1.00 89.00 118 LYS A CA 1
ATOM 923 C C . LYS A 1 118 ? 2.511 12.614 19.967 1.00 89.00 118 LYS A C 1
ATOM 925 O O . LYS A 1 118 ? 3.552 12.087 20.361 1.00 89.00 118 LYS A O 1
ATOM 930 N N . LEU A 1 119 ? 1.349 12.468 20.602 1.00 91.19 119 LEU A N 1
ATOM 931 C CA . LEU A 1 119 ? 1.183 11.624 21.784 1.00 91.19 119 LEU A CA 1
ATOM 932 C C . LEU A 1 119 ? 1.424 10.145 21.455 1.00 91.19 119 LEU A C 1
ATOM 934 O O . LEU A 1 119 ? 2.173 9.479 22.166 1.00 91.19 119 LEU A O 1
ATOM 938 N N . SER A 1 120 ? 0.851 9.659 20.353 1.00 85.38 120 SER A N 1
ATOM 939 C CA . SER A 1 120 ? 1.018 8.283 19.875 1.00 85.38 120 SER A CA 1
ATOM 940 C C . SER A 1 120 ? 2.476 7.988 19.542 1.00 85.38 120 SER A C 1
ATOM 942 O O . SER A 1 120 ? 2.997 6.967 19.971 1.00 85.38 120 SER A O 1
ATOM 944 N N . LEU A 1 121 ? 3.172 8.910 18.870 1.00 86.50 121 LEU A N 1
ATOM 945 C CA . LEU A 1 121 ? 4.608 8.813 18.620 1.00 86.50 121 LEU A CA 1
ATOM 946 C C . LEU A 1 121 ? 5.390 8.775 19.932 1.00 86.50 121 LEU A C 1
ATOM 948 O O . LEU A 1 121 ? 6.236 7.906 20.104 1.00 86.50 121 LEU A O 1
ATOM 952 N N . LYS A 1 122 ? 5.092 9.663 20.888 1.00 89.62 122 LYS A N 1
ATOM 953 C CA . LYS A 1 122 ? 5.751 9.663 22.203 1.00 89.62 122 LYS A CA 1
ATOM 954 C C . LYS A 1 122 ? 5.564 8.326 22.922 1.00 89.62 122 LYS A C 1
ATOM 956 O O . LYS A 1 122 ? 6.527 7.802 23.474 1.00 89.62 122 LYS A O 1
ATOM 961 N N . HIS A 1 123 ? 4.353 7.776 22.897 1.00 87.56 123 HIS A N 1
ATOM 962 C CA . HIS A 1 123 ? 4.047 6.482 23.496 1.00 87.56 123 HIS A CA 1
ATOM 963 C C . HIS A 1 123 ? 4.788 5.350 22.779 1.00 87.56 123 HIS A C 1
ATOM 965 O O . HIS A 1 123 ? 5.462 4.543 23.412 1.00 87.56 123 HIS A O 1
ATOM 971 N N . LEU A 1 124 ? 4.760 5.344 21.451 1.00 85.56 124 LEU A N 1
ATOM 972 C CA . LEU A 1 124 ? 5.429 4.345 20.634 1.00 85.56 124 LEU A CA 1
ATOM 973 C C . LEU A 1 124 ? 6.952 4.379 20.849 1.00 85.56 124 LEU A C 1
ATOM 975 O O . LEU A 1 124 ? 7.562 3.340 21.062 1.00 85.56 124 LEU A O 1
ATOM 979 N N . PHE A 1 125 ? 7.563 5.562 20.944 1.00 85.75 125 PHE A N 1
ATOM 980 C CA . PHE A 1 125 ? 8.982 5.728 21.286 1.00 85.75 125 PHE A CA 1
ATOM 981 C C . PHE A 1 125 ? 9.329 5.451 22.757 1.00 85.75 125 PHE A C 1
ATOM 983 O O . PHE A 1 125 ? 10.518 5.355 23.075 1.00 85.75 125 PHE A O 1
ATOM 990 N N . SER A 1 126 ? 8.332 5.345 23.642 1.00 88.31 126 SER A N 1
ATOM 991 C CA . SER A 1 126 ? 8.524 4.958 25.046 1.00 88.31 126 SER A CA 1
ATOM 992 C C . SER A 1 126 ? 8.561 3.442 25.252 1.00 88.31 126 SER A C 1
ATOM 994 O O . SER A 1 126 ? 9.069 2.983 26.271 1.00 88.31 126 SER A O 1
ATOM 996 N N . LEU A 1 127 ? 8.071 2.663 24.280 1.00 89.31 127 LEU A N 1
ATOM 997 C CA . LEU A 1 127 ? 8.137 1.206 24.311 1.00 89.31 127 LEU A CA 1
ATOM 998 C C . LEU A 1 127 ? 9.579 0.724 24.107 1.00 89.31 127 LEU A C 1
ATOM 1000 O O . LEU A 1 127 ? 10.280 1.154 23.181 1.00 89.31 127 LEU A O 1
ATOM 1004 N N . THR A 1 128 ? 10.006 -0.215 24.950 1.00 77.94 128 THR A N 1
ATOM 1005 C CA . THR A 1 128 ? 11.310 -0.876 24.842 1.00 77.94 128 THR A CA 1
ATOM 1006 C C . THR A 1 128 ? 11.468 -1.495 23.451 1.00 77.94 128 THR A C 1
ATOM 1008 O O . THR A 1 128 ? 10.551 -2.128 22.936 1.00 77.94 128 THR A O 1
ATOM 1011 N N . ASN A 1 129 ? 12.629 -1.292 22.823 1.00 84.94 129 ASN A N 1
ATOM 1012 C CA . ASN A 1 129 ? 12.988 -1.763 21.474 1.00 84.94 129 ASN A CA 1
ATOM 1013 C C . ASN A 1 129 ? 12.221 -1.149 20.290 1.00 84.94 129 ASN A C 1
ATOM 1015 O O . ASN A 1 129 ? 12.624 -1.362 19.148 1.00 84.94 129 ASN A O 1
ATOM 1019 N N . MET A 1 130 ? 11.184 -0.334 20.500 1.00 86.12 130 MET A N 1
ATOM 1020 C CA . MET A 1 130 ? 10.392 0.192 19.382 1.00 86.12 130 MET A CA 1
ATOM 1021 C C . MET A 1 130 ? 11.183 1.163 18.493 1.00 86.12 130 MET A C 1
ATOM 1023 O O . MET A 1 130 ? 11.002 1.175 17.280 1.00 86.12 130 MET A O 1
ATOM 1027 N N . LYS A 1 131 ? 12.138 1.914 19.062 1.00 81.56 131 LYS A N 1
ATOM 1028 C CA . LYS A 1 131 ? 13.107 2.717 18.285 1.00 81.56 131 LYS A CA 1
ATOM 1029 C C . LYS A 1 131 ? 13.915 1.855 17.316 1.00 81.56 131 LYS A C 1
ATOM 1031 O O . LYS A 1 131 ? 14.104 2.240 16.168 1.00 81.56 131 LYS A O 1
ATOM 1036 N N . THR A 1 132 ? 14.359 0.689 17.781 1.00 85.00 132 THR A N 1
ATOM 1037 C CA . THR A 1 132 ? 15.094 -0.280 16.968 1.00 85.00 132 THR A CA 1
ATOM 1038 C C . THR A 1 132 ? 14.198 -0.832 15.870 1.00 85.00 132 THR A C 1
ATOM 1040 O O . THR A 1 132 ? 14.600 -0.831 14.717 1.00 85.00 132 THR A O 1
ATOM 1043 N N . VAL A 1 133 ? 12.960 -1.220 16.185 1.00 85.12 133 VAL A N 1
ATOM 1044 C CA . VAL A 1 133 ? 11.993 -1.723 15.193 1.00 85.12 133 VAL A CA 1
ATOM 1045 C C . VAL A 1 133 ? 11.689 -0.671 14.119 1.00 85.12 133 VAL A C 1
ATOM 1047 O O . VAL A 1 133 ? 11.760 -0.970 12.927 1.00 85.12 133 VAL A O 1
ATOM 1050 N N . LEU A 1 134 ? 11.433 0.576 14.528 1.00 83.62 134 LEU A N 1
ATOM 1051 C CA . LEU A 1 134 ? 11.174 1.706 13.631 1.00 83.62 134 LEU A CA 1
ATOM 1052 C C . LEU A 1 134 ? 12.366 2.096 12.752 1.00 83.62 134 LEU A C 1
ATOM 1054 O O . LEU A 1 134 ? 12.173 2.799 11.767 1.00 83.62 134 LEU A O 1
ATOM 1058 N N . LEU A 1 135 ? 13.583 1.681 13.101 1.00 84.38 135 LEU A N 1
ATOM 1059 C CA . LEU A 1 135 ? 14.784 1.941 12.311 1.00 84.38 135 LEU A CA 1
ATOM 1060 C C . LEU A 1 135 ? 15.141 0.738 11.433 1.00 84.38 135 LEU A C 1
ATOM 1062 O O . LEU A 1 135 ? 15.397 0.887 10.242 1.00 84.38 135 LEU A O 1
ATOM 1066 N N . VAL A 1 136 ? 15.111 -0.463 12.006 1.00 87.06 136 VAL A N 1
ATOM 1067 C CA . VAL A 1 136 ? 15.503 -1.705 11.339 1.00 87.06 136 VAL A CA 1
ATOM 1068 C C . VAL A 1 136 ? 14.524 -2.062 10.228 1.00 87.06 136 VAL A C 1
ATOM 1070 O O . VAL A 1 136 ? 14.979 -2.351 9.127 1.00 87.06 136 VAL A O 1
ATOM 1073 N N . ILE A 1 137 ? 13.206 -1.997 10.462 1.00 83.38 137 ILE A N 1
ATOM 1074 C CA . ILE A 1 137 ? 12.212 -2.392 9.449 1.00 83.38 137 ILE A CA 1
ATOM 1075 C C . ILE A 1 137 ? 12.295 -1.510 8.192 1.00 83.38 137 ILE A C 1
ATOM 1077 O O . ILE A 1 137 ? 12.381 -2.074 7.099 1.00 83.38 137 ILE A O 1
ATOM 1081 N N . PRO A 1 138 ? 12.313 -0.162 8.278 1.00 82.69 138 PRO A N 1
ATOM 1082 C CA . PRO A 1 138 ? 12.421 0.668 7.080 1.00 82.69 138 PRO A CA 1
ATOM 1083 C C . PRO A 1 138 ? 13.744 0.493 6.342 1.00 82.69 138 PRO A C 1
ATOM 1085 O O . PRO A 1 138 ? 13.741 0.495 5.115 1.00 82.69 138 PRO A O 1
ATOM 1088 N N . ILE A 1 139 ? 14.858 0.307 7.060 1.00 86.25 139 ILE A N 1
ATOM 1089 C CA . ILE A 1 139 ? 16.156 0.042 6.428 1.00 86.25 139 ILE A CA 1
ATOM 1090 C C . ILE A 1 139 ? 16.114 -1.293 5.686 1.00 86.25 139 ILE A C 1
ATOM 1092 O O . ILE A 1 139 ? 16.447 -1.326 4.507 1.00 86.25 139 ILE A O 1
ATOM 1096 N N . LEU A 1 140 ? 15.644 -2.368 6.326 1.00 84.50 140 LEU A N 1
ATOM 1097 C CA . LEU A 1 140 ? 15.509 -3.682 5.690 1.00 84.50 140 LEU A CA 1
ATOM 1098 C C . LEU A 1 140 ? 14.614 -3.612 4.450 1.00 84.50 140 LEU A C 1
ATOM 1100 O O . LEU A 1 140 ? 15.030 -4.035 3.374 1.00 84.50 140 LEU A O 1
ATOM 1104 N N . ASN A 1 141 ? 13.422 -3.026 4.574 1.00 80.81 141 ASN A N 1
ATOM 1105 C CA . ASN A 1 141 ? 12.495 -2.883 3.452 1.00 80.81 141 ASN A CA 1
ATOM 1106 C C . ASN A 1 141 ? 13.077 -2.010 2.335 1.00 80.81 141 ASN A C 1
ATOM 1108 O O . ASN A 1 141 ? 12.955 -2.361 1.165 1.00 80.81 141 ASN A O 1
ATOM 1112 N N . GLY A 1 142 ? 13.747 -0.908 2.679 1.00 80.31 142 GLY A N 1
ATOM 1113 C CA . GLY A 1 142 ? 14.400 -0.026 1.714 1.00 80.31 142 GLY A CA 1
ATOM 1114 C C . GLY A 1 142 ? 15.537 -0.725 0.970 1.00 80.31 142 GLY A C 1
ATOM 1115 O O . GLY A 1 142 ? 15.592 -0.679 -0.257 1.00 80.31 142 GLY A O 1
ATOM 1116 N N . SER A 1 143 ? 16.411 -1.435 1.688 1.00 82.44 143 SER A N 1
ATOM 1117 C CA . SER A 1 143 ? 17.497 -2.217 1.092 1.00 82.44 143 SER A CA 1
ATOM 1118 C C . SER A 1 143 ? 16.970 -3.318 0.172 1.00 82.44 143 SER A C 1
ATOM 1120 O O . SER A 1 143 ? 17.483 -3.485 -0.933 1.00 82.44 143 SER A O 1
ATOM 1122 N N . LEU A 1 144 ? 15.920 -4.037 0.585 1.00 80.56 144 LEU A N 1
ATOM 1123 C CA . LEU A 1 144 ? 15.288 -5.074 -0.234 1.00 80.56 144 LEU A CA 1
ATOM 1124 C C . LEU A 1 144 ? 14.594 -4.492 -1.475 1.00 80.56 144 LEU A C 1
ATOM 1126 O O . LEU A 1 144 ? 14.690 -5.077 -2.553 1.00 80.56 144 LEU A O 1
ATOM 1130 N N . ALA A 1 145 ? 13.953 -3.325 -1.361 1.00 78.62 145 ALA A N 1
ATOM 1131 C CA . ALA A 1 145 ? 13.268 -2.669 -2.475 1.00 78.62 145 ALA A CA 1
ATOM 1132 C C . ALA A 1 145 ? 14.224 -2.254 -3.608 1.00 78.62 145 ALA A C 1
ATOM 1134 O O . ALA A 1 145 ? 13.832 -2.242 -4.773 1.00 78.62 145 ALA A O 1
ATOM 1135 N N . ILE A 1 146 ? 15.490 -1.962 -3.289 1.00 81.69 146 ILE A N 1
ATOM 1136 C CA . ILE A 1 146 ? 16.518 -1.570 -4.267 1.00 81.69 146 ILE A CA 1
ATOM 1137 C C . ILE A 1 146 ? 17.023 -2.772 -5.094 1.00 81.69 146 ILE A C 1
ATOM 1139 O O . ILE A 1 146 ? 17.545 -2.580 -6.195 1.00 81.69 146 ILE A O 1
ATOM 1143 N N . ILE A 1 147 ? 16.821 -4.013 -4.629 1.00 80.94 147 ILE A N 1
ATOM 1144 C CA . ILE A 1 147 ? 17.310 -5.225 -5.309 1.00 80.94 147 ILE A CA 1
ATOM 1145 C C . ILE A 1 147 ? 16.747 -5.343 -6.731 1.00 80.94 147 ILE A C 1
ATOM 1147 O O . ILE A 1 147 ? 17.499 -5.661 -7.648 1.00 80.94 147 ILE A O 1
ATOM 1151 N N . ILE A 1 148 ? 15.455 -5.061 -6.941 1.00 77.75 148 ILE A N 1
ATOM 1152 C CA . ILE A 1 148 ? 14.827 -5.178 -8.269 1.00 77.75 148 ILE A CA 1
ATOM 1153 C C . ILE A 1 148 ? 15.372 -4.118 -9.244 1.00 77.75 148 ILE A C 1
ATOM 1155 O O . ILE A 1 148 ? 15.866 -4.509 -10.302 1.00 77.75 148 ILE A O 1
ATOM 1159 N N . PRO A 1 149 ? 15.375 -2.807 -8.920 1.00 81.31 149 PRO A N 1
ATOM 1160 C CA . PRO A 1 149 ? 16.012 -1.795 -9.762 1.00 81.31 149 PRO A CA 1
ATOM 1161 C C . PRO A 1 149 ? 17.480 -2.103 -10.077 1.00 81.31 149 PRO A C 1
ATOM 1163 O O . PRO A 1 149 ? 17.894 -1.987 -11.229 1.00 81.31 149 PRO A O 1
ATOM 1166 N N . LEU A 1 150 ? 18.267 -2.541 -9.086 1.00 81.44 150 LEU A N 1
ATOM 1167 C CA . LEU A 1 150 ? 19.666 -2.915 -9.308 1.00 81.44 150 LEU A CA 1
ATOM 1168 C C . LEU A 1 150 ? 19.805 -4.134 -10.217 1.00 81.44 150 LEU A C 1
ATOM 1170 O O . LEU A 1 150 ? 20.687 -4.141 -11.075 1.00 81.44 150 LEU A O 1
ATOM 1174 N N . ALA A 1 151 ? 18.953 -5.148 -10.061 1.00 80.00 151 ALA A N 1
ATOM 1175 C CA . ALA A 1 151 ? 18.943 -6.311 -10.940 1.00 80.00 151 ALA A CA 1
ATOM 1176 C C . ALA A 1 151 ? 18.615 -5.903 -12.383 1.00 80.00 151 ALA A C 1
ATOM 1178 O O . ALA A 1 151 ? 19.321 -6.308 -13.301 1.00 80.00 151 ALA A O 1
ATOM 1179 N N . VAL A 1 152 ? 17.620 -5.034 -12.586 1.00 81.00 152 VAL A N 1
ATOM 1180 C CA . VAL A 1 152 ? 17.251 -4.509 -13.912 1.00 81.00 152 VAL A CA 1
ATOM 1181 C C . VAL A 1 152 ? 18.400 -3.714 -14.542 1.00 81.00 152 VAL A C 1
ATOM 1183 O O . VAL A 1 152 ? 18.729 -3.936 -15.705 1.00 81.00 152 VAL A O 1
ATOM 1186 N N . VAL A 1 153 ? 19.054 -2.828 -13.782 1.00 82.81 153 VAL A N 1
ATOM 1187 C CA . VAL A 1 153 ? 20.207 -2.042 -14.266 1.00 82.81 153 VAL A CA 1
ATOM 1188 C C . VAL A 1 153 ? 21.413 -2.927 -14.582 1.00 82.81 153 VAL A C 1
ATOM 1190 O O . VAL A 1 153 ? 22.146 -2.652 -15.528 1.00 82.81 153 VAL A O 1
ATOM 1193 N N . ASN A 1 154 ? 21.650 -3.985 -13.805 1.00 82.00 154 ASN A N 1
ATOM 1194 C CA . ASN A 1 154 ? 22.727 -4.921 -14.113 1.00 82.00 154 ASN A CA 1
ATOM 1195 C C . ASN A 1 154 ? 22.410 -5.730 -15.369 1.00 82.00 154 ASN A C 1
ATOM 1197 O O . ASN A 1 154 ? 23.265 -5.806 -16.241 1.00 82.00 154 ASN A O 1
ATOM 1201 N N . LEU A 1 155 ? 21.187 -6.249 -15.508 1.00 82.25 155 LEU A N 1
ATOM 1202 C CA . LEU A 1 155 ? 20.752 -6.998 -16.693 1.00 82.25 155 LEU A CA 1
ATOM 1203 C C . LEU A 1 155 ? 20.782 -6.162 -17.980 1.00 82.25 155 LEU A C 1
ATOM 1205 O O . LEU A 1 155 ? 20.945 -6.727 -19.058 1.00 82.25 155 LEU A O 1
ATOM 1209 N N . SER A 1 156 ? 20.637 -4.834 -17.890 1.00 78.81 156 SER A N 1
ATOM 1210 C CA . SER A 1 156 ? 20.770 -3.945 -19.052 1.00 78.81 156 SER A CA 1
ATOM 1211 C C . SER A 1 156 ? 22.223 -3.649 -19.439 1.00 78.81 156 SER A C 1
ATOM 1213 O O . SER A 1 156 ? 22.477 -3.253 -20.574 1.00 78.81 156 SER A O 1
ATOM 1215 N N . LYS A 1 157 ? 23.178 -3.846 -18.520 1.00 82.75 157 LYS A N 1
ATOM 1216 C CA . LYS A 1 157 ? 24.615 -3.605 -18.739 1.00 82.75 157 LYS A CA 1
ATOM 1217 C C . LYS A 1 157 ? 25.431 -4.883 -18.947 1.00 82.75 157 LYS A C 1
ATOM 1219 O O . LYS A 1 157 ? 26.486 -4.828 -19.567 1.00 82.75 157 LYS A O 1
ATOM 1224 N N . SER A 1 158 ? 24.989 -6.011 -18.396 1.00 75.31 158 SER A N 1
ATOM 1225 C CA . SER A 1 158 ? 25.708 -7.286 -18.387 1.00 75.31 158 SER A CA 1
ATOM 1226 C C . SER A 1 158 ? 24.738 -8.462 -18.281 1.00 75.31 158 SER A C 1
ATOM 1228 O O . SER A 1 158 ? 23.800 -8.449 -17.485 1.00 75.31 158 SER A O 1
ATOM 1230 N N . SER A 1 159 ? 24.999 -9.530 -19.036 1.00 69.88 159 SER A N 1
ATOM 1231 C CA . SER A 1 159 ? 24.197 -10.756 -18.999 1.00 69.88 159 SER A CA 1
ATOM 1232 C C . SER A 1 159 ? 24.528 -11.679 -17.819 1.00 69.88 159 SER A C 1
ATOM 1234 O O . SER A 1 159 ? 23.859 -12.696 -17.664 1.00 69.88 159 SER A O 1
ATOM 1236 N N . ALA A 1 160 ? 25.492 -11.337 -16.955 1.00 74.88 160 ALA A N 1
ATOM 1237 C CA . ALA A 1 160 ? 25.997 -12.217 -15.890 1.00 74.88 160 ALA A CA 1
ATOM 1238 C C . ALA A 1 160 ? 24.933 -12.712 -14.885 1.00 74.88 160 ALA A C 1
ATOM 1240 O O . ALA A 1 160 ? 25.108 -13.762 -14.277 1.00 74.88 160 ALA A O 1
ATOM 1241 N N . LEU A 1 161 ? 23.826 -11.979 -14.718 1.00 70.62 161 LEU A N 1
ATOM 1242 C CA . LEU A 1 161 ? 22.698 -12.345 -13.843 1.00 70.62 161 LEU A CA 1
ATOM 1243 C C . LEU A 1 161 ? 21.491 -12.918 -14.618 1.00 70.62 161 LEU A C 1
ATOM 1245 O O . LEU A 1 161 ? 20.397 -13.067 -14.068 1.00 70.62 161 LEU A O 1
ATOM 1249 N N . THR A 1 162 ? 21.656 -13.202 -15.911 1.00 76.94 162 THR A N 1
ATOM 1250 C CA . THR A 1 162 ? 20.577 -13.677 -16.784 1.00 76.94 162 THR A CA 1
ATOM 1251 C C . THR A 1 162 ? 20.330 -15.164 -16.560 1.00 76.94 162 THR A C 1
ATOM 1253 O O . THR A 1 162 ? 21.178 -15.999 -16.859 1.00 76.94 162 THR A O 1
ATOM 1256 N N . ILE A 1 163 ? 19.141 -15.505 -16.076 1.00 74.19 163 ILE A N 1
ATOM 1257 C CA . ILE A 1 163 ? 18.639 -16.871 -15.978 1.00 74.19 163 ILE A CA 1
ATOM 1258 C C . ILE A 1 163 ? 17.756 -17.070 -17.199 1.00 74.19 163 ILE A C 1
ATOM 1260 O O . ILE A 1 163 ? 16.629 -16.590 -17.203 1.00 74.19 163 ILE A O 1
ATOM 1264 N N . ILE A 1 164 ? 18.252 -17.763 -18.226 1.00 79.69 164 ILE A N 1
ATOM 1265 C CA . ILE A 1 164 ? 17.565 -18.017 -19.510 1.00 79.69 164 ILE A CA 1
ATOM 1266 C C . ILE A 1 164 ? 17.335 -16.734 -20.338 1.00 79.69 164 ILE A C 1
ATOM 1268 O O . ILE A 1 164 ? 17.791 -16.652 -21.473 1.00 79.69 164 ILE A O 1
ATOM 1272 N N . SER A 1 165 ? 16.673 -15.716 -19.784 1.00 79.69 165 SER A N 1
ATOM 1273 C CA . SER A 1 165 ? 16.497 -14.383 -20.369 1.00 79.69 165 SER A CA 1
ATOM 1274 C C . SER A 1 165 ? 16.357 -13.318 -19.275 1.00 79.69 165 SER A C 1
ATOM 1276 O O . SER A 1 165 ? 15.998 -13.628 -18.138 1.00 79.69 165 SER A O 1
ATOM 1278 N N . SER A 1 166 ? 16.600 -12.043 -19.598 1.00 76.75 166 SER A N 1
ATOM 1279 C CA . SER A 1 166 ? 16.451 -10.951 -18.623 1.00 76.75 166 SER A CA 1
ATOM 1280 C C . SER A 1 166 ? 15.014 -10.859 -18.096 1.00 76.75 166 SER A C 1
ATOM 1282 O O . SER A 1 166 ? 14.803 -10.611 -16.909 1.00 76.75 166 SER A O 1
ATOM 1284 N N . ALA A 1 167 ? 14.026 -11.136 -18.954 1.00 73.62 167 ALA A N 1
ATOM 1285 C CA . ALA A 1 167 ? 12.617 -11.197 -18.574 1.00 73.62 167 ALA A CA 1
ATOM 1286 C C . ALA A 1 167 ? 12.338 -12.338 -17.580 1.00 73.62 167 ALA A C 1
ATOM 1288 O O . ALA A 1 167 ? 11.616 -12.149 -16.599 1.00 73.62 167 ALA A O 1
ATOM 1289 N N . THR A 1 168 ? 12.955 -13.502 -17.785 1.00 76.56 168 THR A N 1
ATOM 1290 C CA . THR A 1 168 ? 12.843 -14.651 -16.880 1.00 76.56 168 THR A CA 1
ATOM 1291 C C . THR A 1 168 ? 13.478 -14.348 -15.519 1.00 76.56 168 THR A C 1
ATOM 1293 O O . THR A 1 168 ? 12.836 -14.592 -14.499 1.00 76.56 168 THR A O 1
ATOM 1296 N N . THR A 1 169 ? 14.672 -13.738 -15.468 1.00 80.69 169 THR A N 1
ATOM 1297 C CA . THR A 1 169 ? 15.296 -13.318 -14.195 1.00 80.69 169 THR A CA 1
ATOM 1298 C C . THR A 1 169 ? 14.399 -12.360 -13.415 1.00 80.69 169 THR A C 1
ATOM 1300 O O . THR A 1 169 ? 14.175 -12.552 -12.220 1.00 80.69 169 THR A O 1
ATOM 1303 N N . ILE A 1 170 ? 13.861 -11.334 -14.083 1.00 78.69 170 ILE A N 1
ATOM 1304 C CA . ILE A 1 170 ? 12.976 -10.346 -13.448 1.00 78.69 170 ILE A CA 1
ATOM 1305 C C . ILE A 1 170 ? 11.704 -11.026 -12.923 1.00 78.69 170 ILE A C 1
ATOM 1307 O O . ILE A 1 170 ? 11.275 -10.749 -11.803 1.00 78.69 170 ILE A O 1
ATOM 1311 N N . SER A 1 171 ? 11.145 -11.970 -13.683 1.00 75.75 171 SER A N 1
ATOM 1312 C CA . SER A 1 171 ? 9.954 -12.726 -13.281 1.00 75.75 171 SER A CA 1
ATOM 1313 C C . SER A 1 171 ? 10.210 -13.598 -12.047 1.00 75.75 171 SER A C 1
ATOM 1315 O O . SER A 1 171 ? 9.405 -13.596 -11.119 1.00 75.75 171 SER A O 1
ATOM 1317 N N . VAL A 1 172 ? 11.356 -14.285 -11.977 1.00 79.31 172 VAL A N 1
ATOM 1318 C CA . VAL A 1 172 ? 11.756 -15.088 -10.804 1.00 79.31 172 VAL A CA 1
ATOM 1319 C C . VAL A 1 172 ? 11.918 -14.212 -9.557 1.00 79.31 172 VAL A C 1
ATOM 1321 O O . VAL A 1 172 ? 11.461 -14.587 -8.474 1.00 79.31 172 VAL A O 1
ATOM 1324 N N . LEU A 1 173 ? 12.511 -13.022 -9.696 1.00 77.19 173 LEU A N 1
ATOM 1325 C CA . LEU A 1 173 ? 12.619 -12.058 -8.595 1.00 77.19 173 LEU A CA 1
ATOM 1326 C C . LEU A 1 173 ? 11.241 -11.559 -8.129 1.00 77.19 173 LEU A C 1
ATOM 1328 O O . LEU A 1 173 ? 11.019 -11.433 -6.925 1.00 77.19 173 LEU A O 1
ATOM 1332 N N . GLY A 1 174 ? 10.308 -11.323 -9.055 1.00 72.38 174 GLY A N 1
ATOM 1333 C CA . GLY A 1 174 ? 8.925 -10.959 -8.735 1.00 72.38 174 GLY A CA 1
ATOM 1334 C C . GLY A 1 174 ? 8.182 -12.061 -7.974 1.00 72.38 174 GLY A C 1
ATOM 1335 O O . GLY A 1 174 ? 7.589 -11.795 -6.927 1.00 72.38 174 GLY A O 1
ATOM 1336 N N . ILE A 1 175 ? 8.284 -13.313 -8.439 1.00 76.00 175 ILE A N 1
ATOM 1337 C CA . ILE A 1 175 ? 7.677 -14.483 -7.784 1.00 76.00 175 ILE A CA 1
ATOM 1338 C C . ILE A 1 175 ? 8.207 -14.639 -6.358 1.00 76.00 175 ILE A C 1
ATOM 1340 O O . ILE A 1 175 ? 7.414 -14.814 -5.438 1.00 76.00 175 ILE A O 1
ATOM 1344 N N . ARG A 1 176 ? 9.522 -14.495 -6.138 1.00 76.94 176 ARG A N 1
ATOM 1345 C CA . ARG A 1 176 ? 10.121 -14.555 -4.794 1.00 76.94 176 ARG A CA 1
ATOM 1346 C C . ARG A 1 176 ? 9.466 -13.567 -3.828 1.00 76.94 176 ARG A C 1
ATOM 1348 O O . ARG A 1 176 ? 9.179 -13.933 -2.690 1.00 76.94 176 ARG A O 1
ATOM 1355 N N . THR A 1 177 ? 9.249 -12.327 -4.260 1.00 71.94 177 THR A N 1
ATOM 1356 C CA . THR A 1 177 ? 8.635 -11.284 -3.425 1.00 71.94 177 THR A CA 1
ATOM 1357 C C . THR A 1 177 ? 7.200 -11.651 -3.050 1.00 71.94 177 THR A C 1
ATOM 1359 O O . THR A 1 177 ? 6.814 -11.531 -1.889 1.00 71.94 177 THR A O 1
ATOM 1362 N N . VAL A 1 178 ? 6.429 -12.168 -4.010 1.00 69.88 178 VAL A N 1
ATOM 1363 C CA . VAL A 1 178 ? 5.051 -12.627 -3.785 1.00 69.88 178 VAL A CA 1
ATOM 1364 C C . VAL A 1 178 ? 5.018 -13.836 -2.845 1.00 69.88 178 VAL A C 1
ATOM 1366 O O . VAL A 1 178 ? 4.282 -13.820 -1.861 1.00 69.88 178 VAL A O 1
ATOM 1369 N N . SER A 1 179 ? 5.847 -14.854 -3.086 1.00 74.88 179 SER A N 1
ATOM 1370 C CA . SER A 1 179 ? 5.940 -16.046 -2.235 1.00 74.88 179 SER A CA 1
ATOM 1371 C C . SER A 1 179 ? 6.380 -15.703 -0.813 1.00 74.88 179 SER A C 1
ATOM 1373 O O . SER A 1 179 ? 5.805 -16.221 0.138 1.00 74.88 179 SER A O 1
ATOM 1375 N N . GLY A 1 180 ? 7.348 -14.797 -0.648 1.00 75.12 180 GLY A N 1
ATOM 1376 C CA . GLY A 1 180 ? 7.772 -14.309 0.665 1.00 75.12 180 GLY A CA 1
ATOM 1377 C C . GLY A 1 180 ? 6.652 -13.582 1.411 1.00 75.12 180 GLY A C 1
ATOM 1378 O O . GLY A 1 180 ? 6.476 -13.798 2.607 1.00 75.12 180 GLY A O 1
ATOM 1379 N N . GLY A 1 181 ? 5.851 -12.777 0.704 1.00 69.31 181 GLY A N 1
ATOM 1380 C CA . GLY A 1 181 ? 4.674 -12.120 1.275 1.00 69.31 181 GLY A CA 1
ATOM 1381 C C . GLY A 1 181 ? 3.590 -13.107 1.718 1.00 69.31 181 GLY A C 1
ATOM 1382 O O . GLY A 1 181 ? 3.021 -12.944 2.794 1.00 69.31 181 GLY A O 1
ATOM 1383 N N . ILE A 1 182 ? 3.337 -14.155 0.925 1.00 71.38 182 ILE A N 1
ATOM 1384 C CA . ILE A 1 182 ? 2.392 -15.227 1.282 1.00 71.38 182 ILE A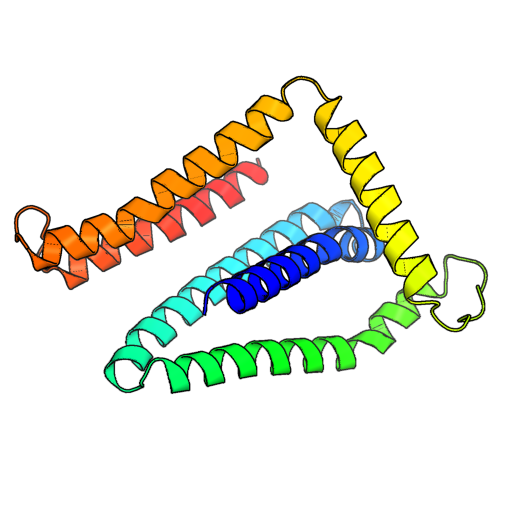 CA 1
ATOM 1385 C C . ILE A 1 182 ? 2.897 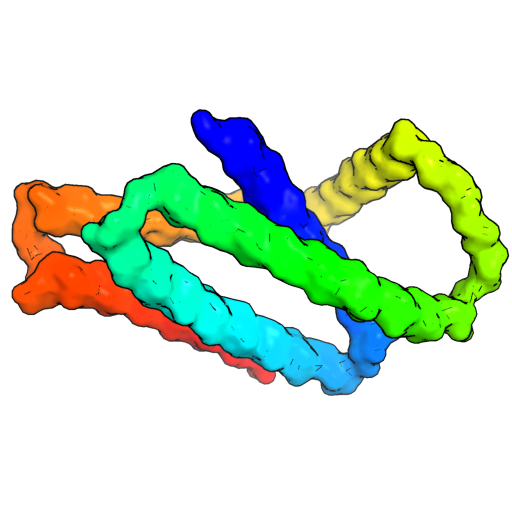-15.993 2.510 1.00 71.38 182 ILE A C 1
ATOM 1387 O O . ILE A 1 182 ? 2.158 -16.117 3.481 1.00 71.38 182 ILE A O 1
ATOM 1391 N N . LEU A 1 183 ? 4.161 -16.435 2.498 1.00 72.94 183 LEU A N 1
ATOM 1392 C CA . LEU A 1 183 ? 4.778 -17.171 3.607 1.00 72.94 183 LEU A CA 1
ATOM 1393 C C . LEU A 1 183 ? 4.786 -16.356 4.905 1.00 72.94 183 LEU A C 1
ATOM 1395 O O . LEU A 1 183 ? 4.437 -16.878 5.962 1.00 72.94 183 LEU A O 1
ATOM 1399 N N . GLY A 1 184 ? 5.138 -15.070 4.826 1.00 69.12 184 GLY A N 1
ATOM 1400 C CA . GLY A 1 184 ? 5.087 -14.158 5.967 1.00 69.12 184 GLY A CA 1
ATOM 1401 C C . GLY A 1 184 ? 3.668 -13.977 6.508 1.00 69.12 184 GLY A C 1
ATOM 1402 O O . GLY A 1 184 ? 3.477 -13.991 7.719 1.00 69.12 184 GLY A O 1
ATOM 1403 N N . GLY A 1 185 ? 2.669 -13.878 5.625 1.00 63.50 185 GLY A N 1
ATOM 1404 C CA . GLY A 1 185 ? 1.257 -13.827 6.008 1.00 63.50 185 GLY A CA 1
ATOM 1405 C C . GLY A 1 185 ? 0.784 -15.098 6.714 1.00 63.50 185 GLY A C 1
ATOM 1406 O O . GLY A 1 185 ? 0.123 -15.006 7.742 1.00 63.50 185 GLY A O 1
ATOM 1407 N N . THR A 1 186 ? 1.170 -16.280 6.223 1.00 65.12 186 THR A N 1
ATOM 1408 C CA . THR A 1 186 ? 0.858 -17.555 6.892 1.00 65.12 186 THR A CA 1
ATOM 1409 C C . THR A 1 186 ? 1.563 -17.719 8.231 1.00 65.12 186 THR A C 1
ATOM 1411 O O . THR A 1 186 ? 0.986 -18.303 9.135 1.00 65.12 186 THR A O 1
ATOM 1414 N N . LEU A 1 187 ? 2.773 -17.178 8.396 1.00 64.62 187 LEU A N 1
ATOM 1415 C CA . LEU A 1 187 ? 3.506 -17.255 9.663 1.00 64.62 187 LEU A CA 1
ATOM 1416 C C . LEU A 1 187 ? 2.877 -16.391 10.771 1.00 64.62 187 LEU A C 1
ATOM 1418 O O . LEU A 1 187 ? 3.173 -16.600 11.936 1.00 64.62 187 LEU A O 1
ATOM 1422 N N . ILE A 1 188 ? 2.034 -15.415 10.416 1.00 58.00 188 ILE A N 1
ATOM 1423 C CA . ILE A 1 188 ? 1.253 -14.623 11.382 1.00 58.00 188 ILE A CA 1
ATOM 1424 C C . ILE A 1 188 ? 0.051 -15.425 11.919 1.00 58.00 188 ILE A C 1
ATOM 1426 O O . ILE A 1 188 ? -0.456 -15.097 12.988 1.00 58.00 188 ILE A O 1
ATOM 1430 N N . LEU A 1 189 ? -0.401 -16.448 11.184 1.00 48.47 189 LEU A N 1
ATOM 1431 C CA . LEU A 1 189 ? -1.557 -17.300 11.511 1.00 48.47 189 LEU A CA 1
ATOM 1432 C C . LEU A 1 189 ? -1.189 -18.537 12.358 1.00 48.47 189 LEU A C 1
ATOM 1434 O O . LEU A 1 189 ? -2.047 -19.380 12.610 1.00 48.47 189 LEU A O 1
ATOM 1438 N N . ILE A 1 190 ? 0.086 -18.695 12.732 1.00 42.72 190 ILE A N 1
ATOM 1439 C CA . ILE A 1 190 ? 0.623 -19.810 13.536 1.00 42.72 190 ILE A CA 1
ATOM 1440 C C . ILE A 1 190 ? 1.217 -19.227 14.817 1.00 42.72 190 ILE A C 1
ATOM 1442 O O . ILE A 1 190 ? 0.959 -19.802 15.898 1.00 42.72 190 ILE A O 1
#

Secondary structure (DSSP, 8-state):
-HHHHHHHHHHHHHHHHHHHHHHHHHS-GGGHHHHHHHHHHHHHHHHHHHHHHHHHHTTTS-HHHHHHHHHHHHHHHHHHHHHHHHHHHHHHTTSS---------HHHHHHHHHHHHHHHHHHHHHSTTHHHHHHHHHHHHHHHHHHHHHHHHHHHH-GGG-BSBHHHHHHHHHHHHHHHHHHHHHHTT-

Sequence (190 aa):
ASIVNLISDTLGQFENGLFYPISNRIVKKSDREETMAFRQTATSTMNIVNQSLGAFLITFLSFFHLALINSLTFAISLLITLAIKSQINNFYIDKTPSTKVSKVDFKATFSDIISNLKLSLKHLFSLTNMKTVLLVIPILNGSLAIIIPLAVVNLSKSSALTIISSATTISVLGIRTVSGGILGGTLILI

Organism: Streptococcus pneumoniae (NCBI:txid1313)